Protein AF-A0A438IWK0-F1 (afdb_monomer_lite)

Organism: Vitis vinifera (NCBI:txid29760)

Structure (mmCIF, N/CA/C/O backbone):
data_AF-A0A438IWK0-F1
#
_entry.id   AF-A0A438IWK0-F1
#
loop_
_atom_site.group_PDB
_atom_site.id
_atom_site.type_symbol
_atom_site.label_atom_id
_atom_site.label_alt_id
_atom_site.label_comp_id
_atom_site.label_asym_id
_atom_site.label_entity_id
_atom_site.label_seq_id
_atom_site.pdbx_PDB_ins_code
_atom_site.Cartn_x
_atom_site.Cartn_y
_atom_site.Cartn_z
_atom_site.occupancy
_atom_site.B_iso_or_equiv
_atom_site.auth_seq_id
_atom_site.auth_comp_id
_atom_site.auth_asym_id
_atom_site.auth_atom_id
_atom_site.pdbx_PDB_model_num
ATOM 1 N N . MET A 1 1 ? -46.795 -8.690 -3.133 1.00 42.25 1 MET A N 1
ATOM 2 C CA . MET A 1 1 ? -45.545 -8.092 -2.622 1.00 42.25 1 MET A CA 1
ATOM 3 C C . MET A 1 1 ? -44.571 -9.223 -2.336 1.00 42.25 1 MET A C 1
ATOM 5 O O . MET A 1 1 ? -44.849 -10.021 -1.454 1.00 42.25 1 MET A O 1
ATOM 9 N N . LEU A 1 2 ? -43.491 -9.349 -3.108 1.00 49.31 2 LEU A N 1
ATOM 10 C CA . LEU A 1 2 ? -42.396 -10.267 -2.780 1.00 49.31 2 LEU A CA 1
ATOM 11 C C . LEU A 1 2 ? -41.391 -9.475 -1.942 1.00 49.31 2 LEU A C 1
ATOM 13 O O . LEU A 1 2 ? -40.548 -8.766 -2.481 1.00 49.31 2 LEU A O 1
ATOM 17 N N . GLY A 1 3 ? -41.581 -9.503 -0.625 1.00 73.62 3 GLY A N 1
ATOM 18 C CA . GLY A 1 3 ? -40.651 -8.905 0.327 1.00 73.62 3 GLY A CA 1
ATOM 19 C C . GLY A 1 3 ? -39.529 -9.883 0.655 1.00 73.62 3 GLY A C 1
ATOM 20 O O . GLY A 1 3 ? -39.776 -11.083 0.787 1.00 73.62 3 GLY A O 1
ATOM 21 N N . LEU A 1 4 ? -38.307 -9.369 0.795 1.00 80.31 4 LEU A N 1
ATOM 22 C CA . LEU A 1 4 ? -37.188 -10.125 1.354 1.00 80.31 4 LEU A CA 1
ATOM 23 C C . LEU A 1 4 ? -37.600 -10.716 2.712 1.00 80.31 4 LEU A C 1
ATOM 25 O O . LEU A 1 4 ? -38.091 -9.998 3.582 1.00 80.31 4 LEU A O 1
ATOM 29 N N . ARG A 1 5 ? -37.416 -12.029 2.876 1.00 82.00 5 ARG A N 1
ATOM 30 C CA . ARG A 1 5 ? -37.627 -12.751 4.137 1.00 82.00 5 ARG A CA 1
ATOM 31 C C . ARG A 1 5 ? -36.282 -13.096 4.758 1.00 82.00 5 ARG A C 1
ATOM 33 O O . ARG A 1 5 ? -35.354 -13.485 4.050 1.00 82.00 5 ARG A O 1
ATOM 40 N N . VAL A 1 6 ? -36.205 -12.971 6.079 1.00 79.50 6 VAL A N 1
ATOM 41 C CA . VAL A 1 6 ? -35.050 -13.414 6.862 1.00 79.50 6 VAL A CA 1
ATOM 42 C C . VAL A 1 6 ? -34.928 -14.930 6.740 1.00 79.50 6 VAL A C 1
ATOM 44 O O . VAL A 1 6 ? -35.923 -15.651 6.809 1.00 79.50 6 VAL A O 1
ATOM 47 N N . ASN A 1 7 ? -33.705 -15.399 6.508 1.00 84.25 7 ASN A N 1
ATOM 48 C CA . ASN A 1 7 ? -33.380 -16.815 6.485 1.00 84.25 7 ASN A CA 1
ATOM 49 C C . ASN A 1 7 ? -32.774 -17.180 7.844 1.00 84.25 7 ASN A C 1
ATOM 51 O O . ASN A 1 7 ? -31.625 -16.829 8.120 1.00 84.25 7 ASN A O 1
ATOM 55 N N . TRP A 1 8 ? -33.569 -17.838 8.684 1.00 82.06 8 TRP A N 1
ATOM 56 C CA . TRP A 1 8 ? -33.179 -18.212 10.043 1.00 82.06 8 TRP A CA 1
ATOM 57 C C . TRP A 1 8 ? -32.102 -19.302 10.067 1.00 82.06 8 TRP A C 1
ATOM 59 O O . TRP A 1 8 ? -31.180 -19.204 10.869 1.00 82.06 8 TRP A O 1
ATOM 69 N N . ASP A 1 9 ? -32.090 -20.207 9.081 1.00 82.12 9 ASP A N 1
ATOM 70 C CA . ASP A 1 9 ? -31.045 -21.237 8.932 1.00 82.12 9 ASP A CA 1
ATOM 71 C C . ASP A 1 9 ? -29.630 -20.648 8.758 1.00 82.12 9 ASP A C 1
ATOM 73 O O . ASP A 1 9 ? -28.623 -21.294 9.069 1.00 82.12 9 ASP A O 1
ATOM 77 N N . LYS A 1 10 ? -29.544 -19.425 8.215 1.00 81.75 10 LYS A N 1
ATOM 78 C CA . LYS A 1 10 ? -28.299 -18.671 7.991 1.00 81.75 10 LYS A CA 1
ATOM 79 C C . LYS A 1 10 ? -28.061 -17.562 9.014 1.00 81.75 10 LYS A C 1
ATOM 81 O O . LYS A 1 10 ? -27.048 -16.874 8.909 1.00 81.75 10 LYS A O 1
ATOM 86 N N . SER A 1 11 ? -28.992 -17.348 9.938 1.00 82.25 11 SER A N 1
ATOM 87 C CA . SER A 1 11 ? -28.914 -16.266 10.915 1.00 82.25 11 SER A CA 1
ATOM 88 C C . SER A 1 11 ? -28.399 -16.788 12.253 1.00 82.25 11 SER A C 1
ATOM 90 O O . SER A 1 11 ? -28.730 -17.892 12.682 1.00 82.25 11 SER A O 1
ATOM 92 N N . GLU A 1 12 ? -27.580 -15.973 12.911 1.00 81.81 12 GLU A N 1
ATOM 93 C CA . GLU A 1 12 ? -27.037 -16.255 14.236 1.00 81.81 12 GLU A CA 1
ATOM 94 C C . GLU A 1 12 ? -27.479 -15.157 15.206 1.00 81.81 12 GLU A C 1
ATOM 96 O O . GLU A 1 12 ? -27.434 -13.967 14.880 1.00 81.81 12 GLU A O 1
ATOM 101 N N . LEU A 1 13 ? -27.908 -15.555 16.401 1.00 82.25 13 LEU A N 1
ATOM 102 C CA . LEU A 1 13 ? -28.273 -14.649 17.478 1.00 82.25 13 LEU A CA 1
ATOM 103 C C . LEU A 1 13 ? -27.012 -14.277 18.264 1.00 82.25 13 LEU A C 1
ATOM 105 O O . LEU A 1 13 ? -26.346 -15.149 18.826 1.00 82.25 13 LEU A O 1
ATOM 109 N N . ILE A 1 14 ? -26.696 -12.984 18.320 1.00 79.06 14 ILE A N 1
ATOM 110 C CA . ILE A 1 14 ? -25.574 -12.441 19.095 1.00 79.06 14 ILE A CA 1
ATOM 111 C C . ILE A 1 14 ? -26.148 -11.520 20.168 1.00 79.06 14 ILE A C 1
ATOM 113 O O . ILE A 1 14 ? -26.858 -10.562 19.864 1.00 79.06 14 ILE A O 1
ATOM 117 N N . LEU A 1 15 ? -25.826 -11.784 21.432 1.00 73.56 15 LEU A N 1
ATOM 118 C CA . LEU A 1 15 ? -26.228 -10.907 22.530 1.00 73.56 15 LEU A CA 1
ATOM 119 C C . LEU A 1 15 ? -25.329 -9.690 22.629 1.00 73.56 15 LEU A C 1
ATOM 121 O O . LEU A 1 15 ? -24.109 -9.815 22.609 1.00 73.56 15 LEU A O 1
ATOM 125 N N . VAL A 1 16 ? -25.931 -8.537 22.891 1.00 73.56 16 VAL A N 1
ATOM 126 C CA . VAL A 1 16 ? -25.216 -7.327 23.294 1.00 73.56 16 VAL A CA 1
ATOM 127 C C . VAL A 1 16 ? -25.668 -6.965 24.709 1.00 73.56 16 VAL A C 1
ATOM 129 O O . VAL A 1 16 ? -26.782 -6.490 24.902 1.00 73.56 16 VAL A O 1
ATOM 132 N N . GLY A 1 17 ? -24.817 -7.220 25.710 1.00 69.62 17 GLY A N 1
ATOM 133 C CA . GLY A 1 17 ? -25.123 -6.988 27.131 1.00 69.62 17 GLY A CA 1
ATOM 134 C C . GLY A 1 17 ? -25.392 -8.269 27.932 1.00 69.62 17 GLY A C 1
ATOM 135 O O . GLY A 1 17 ? -25.048 -9.366 27.498 1.00 69.62 17 GLY A O 1
ATOM 136 N N . ARG A 1 18 ? -25.960 -8.129 29.139 1.00 67.69 18 ARG A N 1
ATOM 137 C CA . ARG A 1 18 ? -26.236 -9.245 30.062 1.00 67.69 18 ARG A CA 1
ATOM 138 C C . ARG A 1 18 ? -27.735 -9.556 30.054 1.00 67.69 18 ARG A C 1
ATOM 140 O O . ARG A 1 18 ? -28.523 -8.700 30.438 1.00 67.69 18 ARG A O 1
ATOM 147 N N . MET A 1 19 ? -28.108 -10.759 29.622 1.00 70.25 19 MET A N 1
ATOM 148 C CA . MET A 1 19 ? -29.480 -11.281 29.666 1.00 70.25 19 MET A CA 1
ATOM 149 C C . MET A 1 19 ? -29.455 -12.738 30.130 1.00 70.25 19 MET A C 1
ATOM 151 O O . MET A 1 19 ? -28.527 -13.464 29.784 1.00 70.25 19 MET A O 1
ATOM 155 N N . GLU A 1 20 ? -30.450 -13.150 30.918 1.00 70.06 20 GLU A N 1
ATOM 156 C CA . GLU A 1 20 ? -30.470 -14.474 31.566 1.00 70.06 20 GLU A CA 1
ATOM 157 C C . GLU A 1 20 ? -31.181 -15.569 30.732 1.00 70.06 20 GLU A C 1
ATOM 159 O O . GLU A 1 20 ? -30.911 -16.742 30.956 1.00 70.06 20 GLU A O 1
ATOM 164 N N . ASN A 1 21 ? -31.961 -15.229 29.687 1.00 76.19 21 ASN A N 1
ATOM 165 C CA . ASN A 1 21 ? -32.786 -16.191 28.913 1.00 76.19 21 ASN A CA 1
ATOM 166 C C . ASN A 1 21 ? -32.446 -16.263 27.413 1.00 76.19 21 ASN A C 1
ATOM 168 O O . ASN A 1 21 ? -33.286 -16.133 26.526 1.00 76.19 21 ASN A O 1
ATOM 172 N N . VAL A 1 22 ? -31.173 -16.448 27.108 1.00 73.12 22 VAL A N 1
ATOM 173 C CA . VAL A 1 22 ? -30.648 -16.409 25.734 1.00 73.12 22 VAL A CA 1
ATOM 174 C C . VAL A 1 22 ? -31.029 -17.657 24.940 1.00 73.12 22 VAL A C 1
ATOM 176 O O . VAL A 1 22 ? -31.346 -17.584 23.755 1.00 73.12 22 VAL A O 1
ATOM 179 N N . GLU A 1 23 ? -30.974 -18.808 25.603 1.00 76.50 23 GLU A N 1
ATOM 180 C CA . GLU A 1 23 ? -31.209 -20.114 24.990 1.00 76.50 23 GLU A CA 1
ATOM 181 C C . GLU A 1 23 ? -32.686 -20.291 24.610 1.00 76.50 23 GLU A C 1
ATOM 183 O O . GLU A 1 23 ? -32.976 -20.827 23.545 1.00 76.50 23 GLU A O 1
ATOM 188 N N . GLU A 1 24 ? -33.614 -19.749 25.411 1.00 80.44 24 GLU A N 1
ATOM 189 C CA . GLU A 1 24 ? -35.046 -19.696 25.075 1.00 80.44 24 GLU A CA 1
ATOM 190 C C . GLU A 1 24 ? -35.311 -18.855 23.824 1.00 80.44 24 GLU A C 1
ATOM 192 O O . GLU A 1 24 ? -36.052 -19.285 22.945 1.00 80.44 24 GLU A O 1
ATOM 197 N N . LEU A 1 25 ? -34.662 -17.693 23.700 1.00 78.62 25 LEU A N 1
ATOM 198 C CA . LEU A 1 25 ? -34.801 -16.837 22.519 1.00 78.62 25 LEU A CA 1
ATOM 199 C C . LEU A 1 25 ? -34.241 -17.514 21.262 1.00 78.62 25 LEU A C 1
ATOM 201 O O . LEU A 1 25 ? -34.858 -17.458 20.202 1.00 78.62 25 LEU A O 1
ATOM 205 N N . ALA A 1 26 ? -33.091 -18.184 21.361 1.00 80.56 26 ALA A N 1
ATOM 206 C CA . ALA A 1 26 ? -32.520 -18.904 20.223 1.00 80.56 26 ALA A CA 1
ATOM 207 C C . ALA A 1 26 ? -33.447 -20.037 19.737 1.00 80.56 26 ALA A C 1
ATOM 209 O O . ALA A 1 26 ? -33.592 -20.232 18.529 1.00 80.56 26 ALA A O 1
ATOM 210 N N . LEU A 1 27 ? -34.112 -20.725 20.675 1.00 82.44 27 LEU A N 1
ATOM 211 C CA . LEU A 1 27 ? -35.115 -21.758 20.399 1.00 82.44 27 LEU A CA 1
ATOM 212 C C . LEU A 1 27 ? -36.408 -21.188 19.799 1.00 82.44 27 LEU A C 1
ATOM 214 O O . LEU A 1 27 ? -36.971 -21.802 18.899 1.00 82.44 27 LEU A O 1
ATOM 218 N N . GLU A 1 28 ? -36.868 -20.021 20.255 1.00 84.44 28 GLU A N 1
ATOM 219 C CA . GLU A 1 28 ? -38.067 -19.362 19.716 1.00 84.44 28 GLU A CA 1
ATOM 220 C C . GLU A 1 28 ? -37.879 -18.935 18.252 1.00 84.44 28 GLU A C 1
ATOM 222 O O . GLU A 1 28 ? -38.796 -19.058 17.438 1.00 84.44 28 GLU A O 1
ATOM 227 N N . PHE A 1 29 ? -36.677 -18.473 17.902 1.00 79.56 29 PHE A N 1
ATOM 228 C CA . PHE A 1 29 ? -36.346 -18.023 16.548 1.00 79.56 29 PHE A CA 1
ATOM 229 C C . PHE A 1 29 ? -35.766 -19.119 15.638 1.00 79.56 29 PHE A C 1
ATOM 231 O O . PHE A 1 29 ? -35.463 -18.823 14.482 1.00 79.56 29 PHE A O 1
ATOM 238 N N . ASP A 1 30 ? -35.612 -20.351 16.138 1.00 82.31 30 ASP A N 1
ATOM 239 C CA . ASP A 1 30 ? -34.988 -21.490 15.441 1.00 82.31 30 ASP A CA 1
ATOM 240 C C . ASP A 1 30 ? -33.652 -21.111 14.769 1.00 82.31 30 ASP A C 1
ATOM 242 O O . ASP A 1 30 ? -33.395 -21.372 13.593 1.00 82.31 30 ASP A O 1
ATOM 246 N N . CYS A 1 31 ? -32.806 -20.395 15.515 1.00 79.00 31 CYS A N 1
ATOM 247 C CA . CYS A 1 31 ? -31.551 -19.845 15.012 1.00 79.00 31 CYS A CA 1
ATOM 248 C C . CYS A 1 31 ? -30.372 -20.213 15.917 1.00 79.00 31 CYS A C 1
ATOM 250 O O . CYS A 1 31 ? -30.523 -20.530 17.098 1.00 79.00 31 CYS A O 1
ATOM 252 N N . LYS A 1 32 ? -29.158 -20.193 15.359 1.00 81.44 32 LYS A N 1
ATOM 253 C CA . LYS A 1 32 ? -27.954 -20.587 16.103 1.00 81.44 32 LYS A CA 1
ATOM 254 C C . LYS A 1 32 ? -27.518 -19.475 17.047 1.00 81.44 32 LYS A C 1
ATOM 256 O O . LYS A 1 32 ? -27.502 -18.309 16.667 1.00 81.44 32 LYS A O 1
ATOM 261 N N . PHE A 1 33 ? -27.090 -19.831 18.252 1.00 77.12 33 PHE A N 1
ATOM 262 C CA . PHE A 1 33 ? -26.469 -18.879 19.168 1.00 77.12 33 PHE A CA 1
ATOM 263 C C . PHE A 1 33 ? -24.975 -18.700 18.852 1.00 77.12 33 PHE A C 1
ATOM 265 O O . PHE A 1 33 ? -24.244 -19.684 18.726 1.00 77.12 33 PHE A O 1
ATOM 272 N N . SER A 1 34 ? -24.519 -17.448 18.760 1.00 72.31 34 SER A N 1
ATOM 273 C CA . SER A 1 34 ? -23.114 -17.072 18.570 1.00 72.31 34 SER A CA 1
ATOM 274 C C . SER A 1 34 ? -22.635 -16.180 19.713 1.00 72.31 34 SER A C 1
ATOM 276 O O . SER A 1 34 ? -23.343 -15.290 20.186 1.00 72.31 34 SER A O 1
ATOM 278 N N . THR A 1 35 ? -21.374 -16.342 20.111 1.00 67.19 35 THR A N 1
ATOM 279 C CA . THR A 1 35 ? -20.712 -15.404 21.022 1.00 67.19 35 THR A CA 1
ATOM 280 C C . THR A 1 35 ? -20.327 -14.108 20.308 1.00 67.19 35 THR A C 1
ATOM 282 O O . THR A 1 35 ? -20.142 -14.064 19.092 1.00 67.19 35 THR A O 1
ATOM 285 N N . LEU A 1 36 ? -20.157 -13.039 21.092 1.00 62.75 36 LEU A N 1
ATOM 286 C CA . LEU A 1 36 ? -19.688 -11.713 20.669 1.00 62.75 36 LEU A CA 1
ATOM 287 C C . LEU A 1 36 ? -18.234 -11.702 20.152 1.00 62.75 36 LEU A C 1
ATOM 289 O O . LEU A 1 36 ? -17.634 -10.649 20.134 1.00 62.75 36 LEU A O 1
ATOM 293 N N . LEU A 1 37 ? -17.655 -12.842 19.771 1.00 57.66 37 LEU A N 1
ATOM 294 C CA . LEU A 1 37 ? -16.355 -12.963 19.093 1.00 57.66 37 LEU A CA 1
ATOM 295 C C . LEU A 1 37 ? -16.536 -13.313 17.602 1.00 57.66 37 LEU A C 1
ATOM 297 O O . LEU A 1 37 ? -15.610 -13.785 16.944 1.00 57.66 37 LEU A O 1
ATOM 301 N N . SER A 1 38 ? -17.741 -13.116 17.067 1.00 66.94 38 SER A N 1
ATOM 302 C CA . SER A 1 38 ? -18.077 -13.357 15.666 1.00 66.94 38 SER A CA 1
ATOM 303 C C . SER A 1 38 ? -17.515 -12.272 14.747 1.00 66.94 38 SER A C 1
ATOM 305 O O . SER A 1 38 ? -17.382 -11.110 15.123 1.00 66.94 38 SER A O 1
ATOM 307 N N . SER A 1 39 ? -17.172 -12.634 13.509 1.00 68.00 39 SER A N 1
ATOM 308 C CA . SER A 1 39 ? -16.697 -11.672 12.512 1.00 68.00 39 SER A CA 1
ATOM 309 C C . SER A 1 39 ? -17.850 -11.159 11.646 1.00 68.00 39 SER A C 1
ATOM 311 O O . SER A 1 39 ? -18.466 -11.945 10.929 1.00 68.00 39 SER A O 1
ATOM 313 N N . TYR A 1 40 ? -18.091 -9.848 11.624 1.00 72.56 40 TYR A N 1
ATOM 314 C CA . TYR A 1 40 ? -19.037 -9.203 10.710 1.00 72.56 40 TYR A CA 1
ATOM 315 C C . TYR A 1 40 ? -18.290 -8.355 9.688 1.00 72.56 40 TYR A C 1
ATOM 317 O O . TYR A 1 40 ? -17.460 -7.523 10.046 1.00 72.56 40 TYR A O 1
ATOM 325 N N . LEU A 1 41 ? -18.530 -8.611 8.397 1.00 71.19 41 LEU A N 1
ATOM 326 C CA . LEU A 1 41 ? -17.781 -7.994 7.290 1.00 71.19 41 LEU A CA 1
ATOM 327 C C . LEU A 1 41 ? -16.250 -8.152 7.441 1.00 71.19 41 LEU A C 1
ATOM 329 O O . LEU A 1 41 ? -15.458 -7.326 6.980 1.00 71.19 41 LEU A O 1
ATOM 333 N N . GLY A 1 42 ? -15.824 -9.241 8.091 1.00 69.31 42 GLY A N 1
ATOM 334 C CA . GLY A 1 42 ? -14.431 -9.540 8.415 1.00 69.31 42 GLY A CA 1
ATOM 335 C C . GLY A 1 42 ? -13.814 -8.622 9.476 1.00 69.31 42 GLY A C 1
ATOM 336 O O . GLY A 1 42 ? -12.608 -8.400 9.422 1.00 69.31 42 GLY A O 1
ATOM 337 N N . LEU A 1 43 ? -14.625 -8.070 10.384 1.00 71.50 43 LEU A N 1
ATOM 338 C CA . LEU A 1 43 ? -14.196 -7.400 11.612 1.00 71.50 43 LEU A CA 1
ATOM 339 C C . LEU A 1 43 ? -14.744 -8.158 12.820 1.00 71.50 43 LEU A C 1
ATOM 341 O O . LEU A 1 43 ? -15.925 -8.508 12.802 1.00 71.50 43 LEU A O 1
ATOM 345 N N . PRO A 1 44 ? -13.931 -8.429 13.854 1.00 72.56 44 PRO A N 1
ATOM 346 C CA . PRO A 1 44 ? -14.429 -9.072 15.057 1.00 72.56 44 PRO A CA 1
ATOM 347 C C . PRO A 1 44 ? -15.392 -8.116 15.768 1.00 72.56 44 PRO A C 1
ATOM 349 O O . PRO A 1 44 ? -15.013 -7.034 16.219 1.00 72.56 44 PRO A O 1
ATOM 352 N N . LEU A 1 45 ? -16.657 -8.516 15.845 1.00 72.25 45 LEU A N 1
ATOM 353 C CA . LEU A 1 45 ? -17.616 -7.928 16.766 1.00 72.25 45 LEU A CA 1
ATOM 354 C C . LEU A 1 45 ? -17.116 -8.190 18.192 1.00 72.25 45 LEU A C 1
ATOM 356 O O . LEU A 1 45 ? -16.382 -9.145 18.414 1.00 72.25 45 LEU A O 1
ATOM 360 N N . GLY A 1 46 ? -17.421 -7.291 19.131 1.00 67.25 46 GLY A N 1
ATOM 361 C CA . GLY A 1 46 ? -17.090 -7.442 20.557 1.00 67.25 46 GLY A CA 1
ATOM 362 C C . GLY A 1 46 ? -15.606 -7.403 20.946 1.00 67.25 46 GLY A C 1
ATOM 363 O O . GLY A 1 46 ? -15.308 -7.436 22.141 1.00 67.25 46 GLY A O 1
ATOM 364 N N . ALA A 1 47 ? -14.678 -7.270 19.994 1.00 70.81 47 ALA A N 1
ATOM 365 C CA . ALA A 1 47 ? -13.278 -7.023 20.315 1.00 70.81 47 ALA A CA 1
ATOM 366 C C . ALA A 1 47 ? -13.117 -5.683 21.047 1.00 70.81 47 ALA A C 1
ATOM 368 O O . ALA A 1 47 ? -13.822 -4.703 20.776 1.00 70.81 47 ALA A O 1
ATOM 369 N N . HIS A 1 48 ? -12.183 -5.624 21.995 1.00 67.00 48 HIS A N 1
ATOM 370 C CA . HIS A 1 48 ? -11.972 -4.407 22.761 1.00 67.00 48 HIS A CA 1
ATOM 371 C C . HIS A 1 48 ? -11.419 -3.312 21.837 1.00 67.00 48 HIS A C 1
ATOM 373 O O . HIS A 1 48 ? -10.369 -3.479 21.228 1.00 67.00 48 HIS A O 1
ATOM 379 N N . PHE A 1 49 ? -12.101 -2.166 21.742 1.00 63.28 49 PHE A N 1
ATOM 380 C CA . PHE A 1 49 ? -11.800 -1.121 20.747 1.00 63.28 49 PHE A CA 1
ATOM 381 C C . PHE A 1 49 ? -10.364 -0.563 20.803 1.00 63.28 49 PHE A C 1
ATOM 383 O O . PHE A 1 49 ? -9.897 0.030 19.831 1.00 63.28 49 PHE A O 1
ATOM 390 N N . LYS A 1 50 ? -9.659 -0.750 21.931 1.00 65.88 50 LYS A N 1
ATOM 391 C CA . LYS A 1 50 ? -8.248 -0.359 22.099 1.00 65.88 50 LYS A CA 1
ATOM 392 C C . LYS A 1 50 ? -7.247 -1.399 21.579 1.00 65.88 50 LYS A C 1
ATOM 394 O O . LYS A 1 50 ? -6.047 -1.142 21.610 1.00 65.88 50 LYS A O 1
ATOM 399 N N . GLU A 1 51 ? -7.695 -2.573 21.142 1.00 72.06 51 GLU A N 1
ATOM 400 C CA . GLU A 1 51 ? -6.819 -3.592 20.565 1.00 72.06 51 GLU A CA 1
ATOM 401 C C . GLU A 1 51 ? -6.409 -3.197 19.145 1.00 72.06 51 GLU A C 1
ATOM 403 O O . GLU A 1 51 ? -7.139 -3.375 18.175 1.00 72.06 51 GLU A O 1
ATOM 408 N N . VAL A 1 52 ? -5.193 -2.665 19.022 1.00 67.88 52 VAL A N 1
ATOM 409 C CA . VAL A 1 52 ? -4.611 -2.170 17.762 1.00 67.88 52 VAL A CA 1
ATOM 410 C C . VAL A 1 52 ? -4.621 -3.224 16.644 1.00 67.88 52 VAL A C 1
ATOM 412 O O . VAL A 1 52 ? -4.826 -2.872 15.484 1.00 67.88 52 VAL A O 1
ATOM 415 N N . ALA A 1 53 ? -4.459 -4.506 16.986 1.00 71.19 53 ALA A N 1
ATOM 416 C CA . ALA A 1 53 ? -4.451 -5.615 16.028 1.00 71.19 53 ALA A CA 1
ATOM 417 C C . ALA A 1 53 ? -5.798 -5.804 15.302 1.00 71.19 53 ALA A C 1
ATOM 419 O O . ALA A 1 53 ? -5.826 -6.228 14.150 1.00 71.19 53 ALA A O 1
ATOM 420 N N . VAL A 1 54 ? -6.921 -5.431 15.929 1.00 72.25 54 VAL A N 1
ATOM 421 C CA . VAL A 1 54 ? -8.259 -5.485 15.307 1.00 72.25 54 VAL A CA 1
ATOM 422 C C . VAL A 1 54 ? -8.345 -4.550 14.097 1.00 72.25 54 VAL A C 1
ATOM 424 O O . VAL A 1 54 ? -9.024 -4.843 13.112 1.00 72.25 54 VAL A O 1
ATOM 427 N N . TRP A 1 55 ? -7.607 -3.440 14.144 1.00 74.88 55 TRP A N 1
ATOM 428 C CA . TRP A 1 55 ? -7.582 -2.423 13.099 1.00 74.88 55 TRP A CA 1
ATOM 429 C C . TRP A 1 55 ? -6.635 -2.759 11.939 1.00 74.88 55 TRP A C 1
ATOM 431 O O . TRP A 1 55 ? -6.625 -2.028 10.952 1.00 74.88 55 TRP A O 1
ATOM 441 N N . ASP A 1 56 ? -5.847 -3.841 12.009 1.00 75.06 56 ASP A N 1
ATOM 442 C CA . ASP A 1 56 ? -5.009 -4.299 10.884 1.00 75.06 56 ASP A CA 1
ATOM 443 C C . ASP A 1 56 ? -5.873 -4.646 9.659 1.00 75.06 56 ASP A C 1
ATOM 445 O O . ASP A 1 56 ? -5.595 -4.181 8.557 1.00 75.06 56 ASP A O 1
ATOM 449 N N . GLY A 1 57 ? -6.986 -5.361 9.856 1.00 72.94 57 GLY A N 1
ATOM 450 C CA . GLY A 1 57 ? -7.893 -5.721 8.760 1.00 72.94 57 GLY A CA 1
ATOM 451 C C . GLY A 1 57 ? -8.682 -4.539 8.184 1.00 72.94 57 GLY A C 1
ATOM 452 O O . GLY A 1 57 ? -9.038 -4.554 7.007 1.00 72.94 57 GLY A O 1
ATOM 453 N N . VAL A 1 58 ? -8.960 -3.506 8.991 1.00 75.19 58 VAL A N 1
ATOM 454 C CA . VAL A 1 58 ? -9.579 -2.252 8.515 1.00 75.19 58 VAL A CA 1
ATOM 455 C C . VAL A 1 58 ? -8.586 -1.471 7.670 1.00 75.19 58 VAL A C 1
ATOM 457 O O . VAL A 1 58 ? -8.951 -0.986 6.604 1.00 75.19 58 VAL A O 1
ATOM 460 N N . GLU A 1 59 ? -7.342 -1.361 8.139 1.00 73.31 59 GLU A N 1
ATOM 461 C CA . GLU A 1 59 ? -6.260 -0.693 7.423 1.00 73.31 59 GLU A CA 1
ATOM 462 C C . GLU A 1 59 ? -6.091 -1.304 6.027 1.00 73.31 59 GLU A C 1
ATOM 464 O O . GLU A 1 59 ? -6.247 -0.595 5.035 1.00 73.31 59 GLU A O 1
ATOM 469 N N . GLU A 1 60 ? -5.880 -2.623 5.944 1.00 71.81 60 GLU A N 1
ATOM 470 C CA . GLU A 1 60 ? -5.708 -3.335 4.669 1.00 71.81 60 GLU A CA 1
ATOM 471 C C . GLU A 1 60 ? -6.899 -3.118 3.725 1.00 71.81 60 GLU A C 1
ATOM 473 O O . GLU A 1 60 ? -6.714 -2.685 2.590 1.00 71.81 60 GLU A O 1
ATOM 478 N N . LYS A 1 61 ? -8.134 -3.289 4.215 1.00 71.06 61 LYS A N 1
ATOM 479 C CA . LYS A 1 61 ? -9.342 -3.080 3.400 1.00 71.06 61 LYS A CA 1
ATOM 480 C C . LYS A 1 61 ? -9.526 -1.639 2.945 1.00 71.06 61 LYS A C 1
ATOM 482 O O . LYS A 1 61 ? -10.054 -1.421 1.862 1.00 71.06 61 LYS A O 1
ATOM 487 N N . THR A 1 62 ? -9.144 -0.658 3.758 1.00 69.00 62 THR A N 1
ATOM 488 C CA . THR A 1 62 ? -9.280 0.760 3.395 1.00 69.00 62 THR A CA 1
ATOM 489 C C . THR A 1 62 ? -8.361 1.096 2.225 1.00 69.00 62 THR A C 1
ATOM 491 O O . THR A 1 62 ? -8.787 1.750 1.277 1.00 69.00 62 THR A O 1
ATOM 494 N N . PHE A 1 63 ? -7.135 0.572 2.242 1.00 66.81 63 PHE A N 1
ATOM 495 C CA . PHE A 1 63 ? -6.204 0.720 1.128 1.00 66.81 63 PHE A CA 1
ATOM 496 C C . PHE A 1 63 ? -6.609 -0.107 -0.106 1.00 66.81 63 PHE A C 1
ATOM 498 O O . PHE A 1 63 ? -6.451 0.374 -1.228 1.00 66.81 63 PHE A O 1
ATOM 505 N N . ASP A 1 64 ? -7.196 -1.295 0.081 1.00 63.97 64 ASP A N 1
ATOM 506 C CA . ASP A 1 64 ? -7.710 -2.133 -1.014 1.00 63.97 64 ASP A CA 1
ATOM 507 C C . ASP A 1 64 ? -8.955 -1.528 -1.698 1.00 63.97 64 ASP A C 1
ATOM 509 O O . ASP A 1 64 ? -9.103 -1.599 -2.922 1.00 63.97 64 ASP A O 1
ATOM 513 N N . LEU A 1 65 ? -9.870 -0.922 -0.928 1.00 55.03 65 LEU A N 1
ATOM 514 C CA . LEU A 1 65 ? -11.130 -0.353 -1.427 1.00 55.03 65 LEU A CA 1
ATOM 515 C C . LEU A 1 65 ? -10.927 0.883 -2.303 1.00 55.03 65 LEU A C 1
ATOM 517 O O . LEU A 1 65 ? -11.730 1.115 -3.208 1.00 55.03 65 LEU A O 1
ATOM 521 N N . GLU A 1 66 ? -9.842 1.632 -2.102 1.00 57.06 66 GLU A N 1
ATOM 522 C CA . GLU A 1 66 ? -9.476 2.733 -2.997 1.00 57.06 66 GLU A CA 1
ATOM 523 C C . GLU A 1 66 ? -8.935 2.246 -4.360 1.00 57.06 66 GLU A C 1
ATOM 525 O O . GLU A 1 66 ? -8.565 3.074 -5.190 1.00 57.06 66 GLU A O 1
ATOM 530 N N . LYS A 1 67 ? -8.942 0.921 -4.626 1.00 49.53 67 LYS A N 1
ATOM 531 C CA . LYS A 1 67 ? -8.829 0.215 -5.930 1.00 49.53 67 LYS A CA 1
ATOM 532 C C . LYS A 1 67 ? -7.668 0.584 -6.865 1.00 49.53 67 LYS A C 1
ATOM 534 O O . LYS A 1 67 ? -7.532 -0.026 -7.921 1.00 49.53 67 LYS A O 1
ATOM 539 N N . THR A 1 68 ? -6.804 1.520 -6.496 1.00 46.09 68 THR A N 1
ATOM 540 C CA . THR A 1 68 ? -5.808 2.108 -7.407 1.00 46.09 68 THR A CA 1
ATOM 541 C C . THR A 1 68 ? -4.395 1.586 -7.140 1.00 46.09 68 THR A C 1
ATOM 543 O O . THR A 1 68 ? -3.466 1.885 -7.884 1.00 46.09 68 THR A O 1
ATOM 546 N N . VAL A 1 69 ? -4.183 0.812 -6.071 1.00 51.59 69 VAL A N 1
ATOM 547 C CA . VAL A 1 69 ? -2.836 0.510 -5.572 1.00 51.59 69 VAL A CA 1
ATOM 548 C C . VAL A 1 69 ? -2.693 -0.980 -5.311 1.00 51.59 69 VAL A C 1
ATOM 550 O O . VAL A 1 69 ? -2.947 -1.470 -4.220 1.00 51.59 69 VAL A O 1
ATOM 553 N N . TYR A 1 70 ? -2.167 -1.703 -6.296 1.00 53.47 70 TYR A N 1
ATOM 554 C CA . TYR A 1 70 ? -1.387 -2.891 -5.971 1.00 53.47 70 TYR A CA 1
ATOM 555 C C . TYR A 1 70 ? 0.002 -2.415 -5.558 1.00 53.47 70 TYR A C 1
ATOM 557 O O . TYR A 1 70 ? 0.948 -2.508 -6.337 1.00 53.47 70 TYR A O 1
ATOM 565 N N . PHE A 1 71 ? 0.132 -1.886 -4.337 1.00 58.53 71 PHE A N 1
ATOM 566 C CA . PHE A 1 71 ? 1.439 -1.890 -3.693 1.00 58.53 71 PHE A CA 1
ATOM 567 C C . PHE A 1 71 ? 1.828 -3.358 -3.595 1.00 58.53 71 PHE A C 1
ATOM 569 O O . PHE A 1 71 ? 1.252 -4.135 -2.830 1.00 58.53 71 PHE A O 1
ATOM 576 N N . GLN A 1 72 ? 2.760 -3.768 -4.441 1.00 63.38 72 GLN A N 1
ATOM 577 C CA . GLN A 1 72 ? 3.275 -5.114 -4.372 1.00 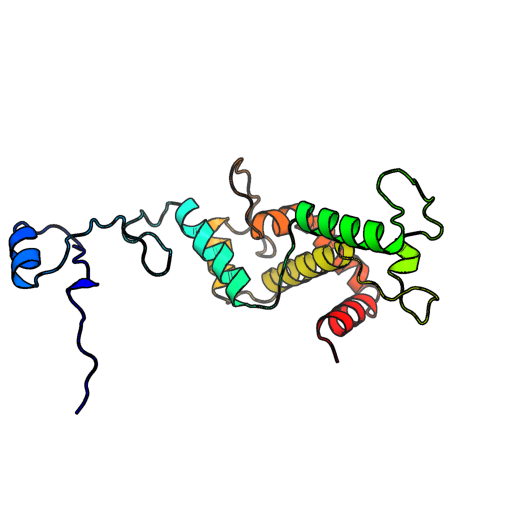63.38 72 GLN A CA 1
ATOM 578 C C . GLN A 1 72 ? 4.341 -5.113 -3.294 1.00 63.38 72 GLN A C 1
ATOM 580 O O . GLN A 1 72 ? 5.268 -4.303 -3.333 1.00 63.38 72 GLN A O 1
ATOM 585 N N . ARG A 1 73 ? 4.241 -6.057 -2.348 1.00 65.56 73 ARG A N 1
ATOM 586 C CA . ARG A 1 73 ? 5.368 -6.348 -1.456 1.00 65.56 73 ARG A CA 1
ATOM 587 C C . ARG A 1 73 ? 6.637 -6.423 -2.290 1.00 65.56 73 ARG A C 1
ATOM 589 O O . ARG A 1 73 ? 6.633 -7.030 -3.361 1.00 65.56 73 ARG A O 1
ATOM 596 N N . GLU A 1 74 ? 7.726 -5.890 -1.760 1.00 67.88 74 GLU A N 1
ATOM 597 C CA . GLU A 1 74 ? 9.015 -5.892 -2.447 1.00 67.88 74 GLU A CA 1
ATOM 598 C C . GLU A 1 74 ? 9.396 -7.300 -2.936 1.00 67.88 74 GLU A C 1
ATOM 600 O O . GLU A 1 74 ? 9.810 -7.479 -4.078 1.00 67.88 74 GLU A O 1
ATOM 605 N N . SER A 1 75 ? 9.111 -8.339 -2.143 1.00 71.06 75 SER A N 1
ATOM 606 C CA . SER A 1 75 ? 9.309 -9.736 -2.546 1.00 71.06 75 SER A CA 1
ATOM 607 C C . SER A 1 75 ? 8.456 -10.178 -3.745 1.00 71.06 75 SER A C 1
ATOM 609 O O . SER A 1 75 ? 8.923 -10.965 -4.568 1.00 71.06 75 SER A O 1
ATOM 611 N N . VAL A 1 76 ? 7.223 -9.681 -3.868 1.00 79.25 76 VAL A N 1
ATOM 612 C CA . VAL A 1 76 ? 6.324 -9.942 -5.004 1.00 79.25 76 VAL A CA 1
ATOM 613 C C . VAL A 1 76 ? 6.813 -9.193 -6.239 1.00 79.25 76 VAL A C 1
ATOM 615 O O . VAL A 1 76 ? 6.945 -9.811 -7.293 1.00 79.25 76 VAL A O 1
ATOM 618 N N . SER A 1 77 ? 7.173 -7.916 -6.092 1.00 79.00 77 SER A N 1
ATOM 619 C CA . SER A 1 77 ? 7.757 -7.101 -7.163 1.00 79.00 77 SER A CA 1
ATOM 620 C C . SER A 1 77 ? 9.022 -7.744 -7.726 1.00 79.00 77 SER A C 1
ATOM 622 O O . SER A 1 77 ? 9.124 -7.987 -8.925 1.00 79.00 77 SER A O 1
ATOM 624 N N . LEU A 1 78 ? 9.964 -8.115 -6.853 1.00 79.81 78 LEU A N 1
ATOM 625 C CA . LEU A 1 78 ? 11.214 -8.768 -7.241 1.00 79.81 78 LEU A CA 1
ATOM 626 C C . LEU A 1 78 ? 10.969 -10.118 -7.922 1.00 79.81 78 LEU A C 1
ATOM 628 O O . LEU A 1 78 ? 11.667 -10.471 -8.876 1.00 79.81 78 LEU A O 1
ATOM 632 N N . ARG A 1 79 ? 9.973 -10.883 -7.457 1.00 84.88 79 ARG A N 1
ATOM 633 C CA . ARG A 1 79 ? 9.596 -12.162 -8.068 1.00 84.88 79 ARG A CA 1
ATOM 634 C C . ARG A 1 79 ? 8.981 -11.966 -9.452 1.00 84.88 79 ARG A C 1
ATOM 636 O O . ARG A 1 79 ? 9.326 -12.724 -10.355 1.00 84.88 79 ARG A O 1
ATOM 643 N N . LEU A 1 80 ? 8.127 -10.962 -9.636 1.00 84.50 80 LEU A N 1
ATOM 644 C CA . LEU A 1 80 ? 7.545 -10.626 -10.935 1.00 84.50 80 LEU A CA 1
ATOM 645 C C . LEU A 1 80 ? 8.607 -10.117 -11.908 1.00 84.50 80 LEU A C 1
ATOM 647 O O . LEU A 1 80 ? 8.691 -10.635 -13.018 1.00 84.50 80 LEU A O 1
ATOM 651 N N . GLU A 1 81 ? 9.492 -9.217 -11.480 1.00 84.69 81 GLU A N 1
ATOM 652 C CA . GLU A 1 81 ? 10.622 -8.790 -12.312 1.00 84.69 81 GLU A CA 1
ATOM 653 C C . GLU A 1 81 ? 11.550 -9.959 -12.653 1.00 84.69 81 GLU A C 1
ATOM 655 O O . GLU A 1 81 ? 12.116 -10.011 -13.741 1.00 84.69 81 GLU A O 1
ATOM 660 N N . ARG A 1 82 ? 11.747 -10.915 -11.736 1.00 84.75 82 ARG A N 1
ATOM 661 C CA . ARG A 1 82 ? 12.505 -12.139 -12.031 1.00 84.75 82 ARG A CA 1
ATOM 662 C C . ARG A 1 82 ? 11.794 -12.977 -13.094 1.00 84.75 82 ARG A C 1
ATOM 664 O O . ARG A 1 82 ? 12.464 -13.463 -13.993 1.00 84.75 82 ARG A O 1
ATOM 671 N N . ILE A 1 83 ? 10.472 -13.133 -13.023 1.00 86.38 83 ILE A N 1
ATOM 672 C CA . ILE A 1 83 ? 9.692 -13.854 -14.041 1.00 86.38 83 ILE A CA 1
ATOM 673 C C . ILE A 1 83 ? 9.790 -13.145 -15.398 1.00 86.38 83 ILE A C 1
ATOM 675 O O . ILE A 1 83 ? 10.067 -13.803 -16.394 1.00 86.38 83 ILE A O 1
ATOM 679 N N . GLN A 1 84 ? 9.648 -11.818 -15.439 1.00 86.75 84 GLN A N 1
ATOM 680 C CA . GLN A 1 84 ? 9.796 -11.022 -16.663 1.00 86.75 84 GLN A CA 1
ATOM 681 C C . GLN A 1 84 ? 11.208 -11.149 -17.257 1.00 86.75 84 GLN A C 1
ATOM 683 O O . GLN A 1 84 ? 11.358 -11.398 -18.452 1.00 86.75 84 GLN A O 1
ATOM 688 N N . ARG A 1 85 ? 12.249 -11.052 -16.417 1.00 85.06 85 ARG A N 1
ATOM 689 C CA . ARG A 1 85 ? 13.651 -11.258 -16.818 1.00 85.06 85 ARG A CA 1
ATOM 690 C C . ARG A 1 85 ? 13.893 -12.662 -17.352 1.00 85.06 85 ARG A C 1
ATOM 692 O O . ARG A 1 85 ? 14.540 -12.815 -18.381 1.00 85.06 85 ARG A O 1
ATOM 699 N N . ASN A 1 86 ? 13.362 -13.671 -16.671 1.00 83.88 86 ASN A N 1
ATOM 700 C CA . ASN A 1 86 ? 13.483 -15.065 -17.082 1.00 83.88 86 ASN A CA 1
ATOM 701 C C . ASN A 1 86 ? 12.699 -15.352 -18.362 1.00 83.88 86 ASN A C 1
ATOM 703 O O . ASN A 1 86 ? 13.117 -16.201 -19.130 1.00 83.88 86 ASN A O 1
ATOM 707 N N . PHE A 1 87 ? 11.589 -14.664 -18.618 1.00 84.25 87 PHE A N 1
ATOM 708 C CA . PHE A 1 87 ? 10.887 -14.775 -19.892 1.00 84.25 87 PHE A CA 1
ATOM 709 C C . PHE A 1 87 ? 11.723 -14.190 -21.038 1.00 84.25 87 PHE A C 1
ATOM 711 O O . PHE A 1 87 ? 11.858 -14.819 -22.082 1.00 84.25 87 PHE A O 1
ATOM 718 N N . LEU A 1 88 ? 12.325 -13.014 -20.829 1.00 81.50 88 LEU A N 1
ATOM 719 C CA . LEU A 1 88 ? 13.088 -12.317 -21.867 1.00 81.50 88 LEU A CA 1
ATOM 720 C C . LEU A 1 88 ? 14.449 -12.974 -22.155 1.00 81.50 88 LEU A C 1
ATOM 722 O O . LEU A 1 88 ? 14.882 -13.036 -23.302 1.00 81.50 88 LEU A O 1
ATOM 726 N N . TRP A 1 89 ? 15.121 -13.465 -21.111 1.00 81.00 89 TRP A N 1
ATOM 727 C CA . TRP A 1 89 ? 16.485 -14.003 -21.181 1.00 81.00 89 TRP A CA 1
ATOM 728 C C . TRP A 1 89 ? 16.580 -15.509 -20.893 1.00 81.00 89 TRP A C 1
ATOM 730 O O . TRP A 1 89 ? 17.683 -16.047 -20.797 1.00 81.00 89 TRP A O 1
ATOM 740 N N . GLY A 1 90 ? 15.456 -16.208 -20.731 1.00 73.00 90 GLY A N 1
ATOM 741 C CA . GLY A 1 90 ? 15.434 -17.626 -20.372 1.00 73.00 90 GLY A CA 1
ATOM 742 C C . GLY A 1 90 ? 15.789 -18.544 -21.534 1.00 73.00 90 GLY A C 1
ATOM 743 O O . GLY A 1 90 ? 15.072 -18.616 -22.529 1.00 73.00 90 GLY A O 1
ATOM 744 N N . GLY A 1 91 ? 16.884 -19.290 -21.381 1.00 68.56 91 GLY A N 1
ATOM 745 C CA . GLY A 1 91 ? 17.059 -20.598 -22.017 1.00 68.56 91 GLY A CA 1
ATOM 746 C C . GLY A 1 91 ? 16.433 -21.703 -21.155 1.00 68.56 91 GLY A C 1
ATOM 747 O O . GLY A 1 91 ? 16.052 -21.456 -20.009 1.00 68.56 91 GLY A O 1
ATOM 748 N N . GLY A 1 92 ? 16.311 -22.921 -21.696 1.00 58.28 92 GLY A N 1
ATOM 749 C CA . GLY A 1 92 ? 15.816 -24.086 -20.947 1.00 58.28 92 GLY A CA 1
ATOM 750 C C . GLY A 1 92 ? 16.656 -24.392 -19.696 1.00 58.28 92 GLY A C 1
ATOM 751 O O . GLY A 1 92 ? 17.725 -23.823 -19.508 1.00 58.28 92 GLY A O 1
ATOM 752 N N . ALA A 1 93 ? 16.203 -25.325 -18.850 1.00 60.81 93 ALA A N 1
ATOM 753 C CA . ALA A 1 93 ? 16.767 -25.613 -17.517 1.00 60.81 93 ALA A CA 1
ATOM 754 C C . ALA A 1 93 ? 18.295 -25.883 -17.443 1.00 60.81 93 ALA A C 1
ATOM 756 O O . ALA A 1 93 ? 18.854 -25.883 -16.350 1.00 60.81 93 ALA A O 1
ATOM 757 N N . LEU A 1 94 ? 18.966 -26.098 -18.579 1.00 61.94 94 LEU A N 1
ATOM 758 C CA . LEU A 1 94 ? 20.401 -26.377 -18.702 1.00 61.94 94 LEU A CA 1
ATOM 759 C C . LEU A 1 94 ? 21.205 -25.259 -19.400 1.00 61.94 94 LEU A C 1
ATOM 761 O O . LEU A 1 94 ? 22.431 -25.333 -19.434 1.00 61.94 94 LEU A O 1
ATOM 765 N N . GLU A 1 95 ? 20.562 -24.211 -19.926 1.00 63.03 95 GLU A N 1
ATOM 766 C CA . GLU A 1 95 ? 21.229 -23.143 -20.681 1.00 63.03 95 GLU A CA 1
ATOM 767 C C . GLU A 1 95 ? 21.217 -21.813 -19.919 1.00 63.03 95 GLU A C 1
ATOM 769 O O . GLU A 1 95 ? 20.213 -21.102 -19.857 1.00 63.03 95 GLU A O 1
ATOM 774 N N . ARG A 1 96 ? 22.377 -21.423 -19.379 1.00 59.28 96 ARG A N 1
ATOM 775 C CA . ARG A 1 96 ? 22.604 -20.046 -18.926 1.00 59.28 96 ARG A CA 1
ATOM 776 C C . ARG A 1 96 ? 22.898 -19.163 -20.138 1.00 59.28 96 ARG A C 1
ATOM 778 O O . ARG A 1 96 ? 23.996 -19.220 -20.685 1.00 59.28 96 ARG A O 1
ATOM 785 N N . LYS A 1 97 ? 21.941 -18.321 -20.532 1.00 65.88 97 LYS A N 1
ATOM 786 C CA . LYS A 1 97 ? 22.179 -17.247 -21.506 1.00 65.88 97 LYS A CA 1
ATOM 787 C C . LYS A 1 97 ? 22.617 -15.968 -20.781 1.00 65.88 97 LYS A C 1
ATOM 789 O O . LYS A 1 97 ? 21.985 -15.599 -19.790 1.00 65.88 97 LYS A O 1
ATOM 794 N N . PRO A 1 98 ? 23.694 -15.298 -21.223 1.00 67.00 98 PRO A N 1
ATOM 795 C CA . PRO A 1 98 ? 24.086 -14.013 -20.657 1.00 67.00 98 PRO A CA 1
ATOM 796 C C . PRO A 1 98 ? 23.019 -12.949 -20.956 1.00 67.00 98 PRO A C 1
ATOM 798 O O . PRO A 1 98 ? 22.420 -12.947 -22.031 1.00 67.00 98 PRO A O 1
ATOM 801 N N . HIS A 1 99 ? 22.784 -12.038 -20.008 1.00 71.56 99 HIS A N 1
ATOM 802 C CA . HIS A 1 99 ? 21.906 -10.885 -20.219 1.00 71.56 99 HIS A CA 1
ATOM 803 C C . HIS A 1 99 ? 22.571 -9.936 -21.222 1.00 71.56 99 HIS A C 1
ATOM 805 O O . HIS A 1 99 ? 23.567 -9.296 -20.895 1.00 71.56 99 HIS A O 1
ATOM 811 N N . LEU A 1 100 ? 22.048 -9.882 -22.451 1.00 74.62 100 LEU A N 1
ATOM 812 C CA . LEU A 1 100 ? 22.649 -9.095 -23.537 1.00 74.62 100 LEU A CA 1
ATOM 813 C C . LEU A 1 100 ? 22.416 -7.589 -23.372 1.00 74.62 100 LEU A C 1
ATOM 815 O O . LEU A 1 100 ? 23.180 -6.791 -23.905 1.00 74.62 100 LEU A O 1
ATOM 819 N N . VAL A 1 101 ? 21.358 -7.205 -22.656 1.00 82.00 101 VAL A N 1
ATOM 820 C CA . VAL A 1 101 ? 20.968 -5.809 -22.443 1.00 82.00 101 VAL A CA 1
ATOM 821 C C . VAL A 1 101 ? 20.613 -5.609 -20.975 1.00 82.00 101 VAL A C 1
ATOM 823 O O . VAL A 1 101 ? 19.928 -6.443 -20.375 1.00 82.00 101 VAL A O 1
ATOM 826 N N . ASP A 1 102 ? 21.083 -4.500 -20.404 1.00 84.06 102 ASP A N 1
ATOM 827 C CA . ASP A 1 102 ? 20.753 -4.091 -19.039 1.00 84.06 102 ASP A CA 1
ATOM 828 C C . ASP A 1 102 ? 19.230 -3.960 -18.865 1.00 84.06 102 ASP A C 1
ATOM 830 O O . ASP A 1 102 ? 18.525 -3.415 -19.721 1.00 84.06 102 ASP A O 1
ATOM 834 N N . TRP A 1 103 ? 18.713 -4.445 -17.735 1.00 83.88 103 TRP A N 1
ATOM 835 C CA . TRP A 1 103 ? 17.289 -4.379 -17.419 1.00 83.88 103 TRP A CA 1
ATOM 836 C C . TRP A 1 103 ? 16.753 -2.942 -17.388 1.00 83.88 103 TRP A C 1
ATOM 838 O O . TRP A 1 103 ? 15.632 -2.702 -17.827 1.00 83.88 103 TRP A O 1
ATOM 848 N N . CYS A 1 104 ? 17.551 -1.967 -16.947 1.00 81.81 104 CYS A N 1
ATOM 849 C CA . CYS A 1 104 ? 17.178 -0.552 -16.955 1.00 81.81 104 CYS A CA 1
ATOM 850 C C . CYS A 1 104 ? 16.954 -0.016 -18.378 1.00 81.81 104 CYS A C 1
ATOM 852 O O . CYS A 1 104 ? 16.045 0.785 -18.599 1.00 81.81 104 CYS A O 1
ATOM 854 N N . ILE A 1 105 ? 17.732 -0.493 -19.355 1.00 84.12 105 ILE A N 1
ATOM 855 C CA . ILE A 1 105 ? 17.563 -0.126 -20.768 1.00 84.12 105 ILE A CA 1
ATOM 856 C C . ILE A 1 105 ? 16.289 -0.772 -21.320 1.00 84.12 105 ILE A C 1
ATOM 858 O O . ILE A 1 105 ? 15.494 -0.102 -21.973 1.00 84.12 105 ILE A O 1
ATOM 862 N N . VAL A 1 106 ? 16.027 -2.041 -20.989 1.00 86.06 106 VAL A N 1
ATOM 863 C CA . VAL A 1 106 ? 14.773 -2.726 -21.358 1.00 86.06 106 VAL A CA 1
ATOM 864 C C . VAL A 1 106 ? 13.549 -1.987 -20.802 1.00 86.06 106 VAL A C 1
ATOM 866 O O . VAL A 1 106 ? 12.546 -1.845 -21.503 1.00 86.06 106 VAL A O 1
ATOM 869 N N . CYS A 1 107 ? 13.641 -1.482 -19.571 1.00 84.50 107 CYS A N 1
ATOM 870 C CA . CYS A 1 107 ? 12.562 -0.739 -18.927 1.00 84.50 107 CYS A CA 1
ATOM 871 C C . CYS A 1 107 ? 12.378 0.699 -19.439 1.00 84.50 107 CYS A C 1
ATOM 873 O O . CYS A 1 107 ? 11.396 1.347 -19.089 1.00 84.50 107 CYS A O 1
ATOM 875 N N . SER A 1 108 ? 13.312 1.222 -20.232 1.00 83.31 108 SER A N 1
ATOM 876 C CA . SER A 1 108 ? 13.216 2.578 -20.775 1.00 83.31 108 SER A CA 1
ATOM 877 C C . SER A 1 108 ? 12.163 2.669 -21.884 1.00 83.31 108 SER A C 1
ATOM 879 O O . SER A 1 108 ? 11.802 1.665 -22.504 1.00 83.31 108 SER A O 1
ATOM 881 N N . ASP A 1 109 ? 11.686 3.884 -22.158 1.00 82.06 109 ASP A N 1
ATOM 882 C CA . ASP A 1 109 ? 10.708 4.138 -23.217 1.00 82.06 109 ASP A CA 1
ATOM 883 C C . ASP A 1 109 ? 11.198 3.662 -24.584 1.00 82.06 109 ASP A C 1
ATOM 885 O O . ASP A 1 109 ? 12.385 3.758 -24.914 1.00 82.06 109 ASP A O 1
ATOM 889 N N . LYS A 1 110 ? 10.253 3.256 -25.435 1.00 85.19 110 LYS A N 1
ATOM 890 C CA . LYS A 1 110 ? 10.539 2.869 -26.826 1.00 85.19 110 LYS A CA 1
ATOM 891 C C . LYS A 1 110 ? 11.241 3.978 -27.612 1.00 85.19 110 LYS A C 1
ATOM 893 O O . LYS A 1 110 ? 12.113 3.694 -28.424 1.00 85.19 110 LYS A O 1
ATOM 898 N N . GLN A 1 111 ? 10.918 5.241 -27.325 1.00 84.50 111 GLN A N 1
ATOM 899 C CA . GLN A 1 111 ? 11.568 6.403 -27.944 1.00 84.50 111 GLN A CA 1
ATOM 900 C C . GLN A 1 111 ? 13.046 6.548 -27.548 1.00 84.50 111 GLN A C 1
ATOM 902 O O . GLN A 1 111 ? 13.842 7.068 -28.323 1.00 84.50 111 GLN A O 1
ATOM 907 N N . LYS A 1 112 ? 13.428 6.056 -26.364 1.00 83.56 112 LYS A N 1
ATOM 908 C CA . LYS A 1 112 ? 14.805 6.063 -25.846 1.00 83.56 112 LYS A CA 1
ATOM 909 C C . LYS A 1 112 ? 15.565 4.774 -26.197 1.00 83.56 112 LYS A C 1
ATOM 911 O O . LYS A 1 112 ? 16.636 4.530 -25.653 1.00 83.56 112 LYS A O 1
ATOM 916 N N . GLY A 1 113 ? 15.013 3.940 -27.085 1.00 81.88 113 GLY A N 1
ATOM 917 C CA . GLY A 1 113 ? 15.610 2.668 -27.505 1.00 81.88 113 GLY A CA 1
ATOM 918 C C . GLY A 1 113 ? 15.365 1.492 -26.553 1.00 81.88 113 GLY A C 1
ATOM 919 O O . GLY A 1 113 ? 15.987 0.445 -26.721 1.00 81.88 113 GLY A O 1
ATOM 920 N N . GLY A 1 114 ? 14.478 1.645 -25.564 1.00 87.94 114 GLY A N 1
ATOM 921 C CA . GLY A 1 114 ? 14.066 0.569 -24.662 1.00 87.94 114 GLY A CA 1
ATOM 922 C C . GLY A 1 114 ? 12.847 -0.213 -25.159 1.00 87.94 114 GLY A C 1
ATOM 923 O O . GLY A 1 114 ? 12.315 0.028 -26.243 1.00 87.94 114 GLY A O 1
ATOM 924 N N . LEU A 1 115 ? 12.377 -1.170 -24.355 1.00 85.81 115 LEU A N 1
ATOM 925 C CA . LEU A 1 115 ? 11.216 -2.006 -24.686 1.00 85.81 115 LEU A CA 1
ATOM 926 C C . LEU A 1 115 ? 9.902 -1.445 -24.106 1.00 85.81 115 LEU A C 1
ATOM 928 O O . LEU A 1 115 ? 8.817 -1.904 -24.472 1.00 85.81 115 LEU A O 1
ATOM 932 N N . GLY A 1 116 ? 9.983 -0.444 -23.224 1.00 84.12 116 GLY A N 1
ATOM 933 C CA . GLY A 1 116 ? 8.841 0.134 -22.514 1.00 84.12 116 GLY A CA 1
ATOM 934 C C . GLY A 1 116 ? 8.264 -0.785 -21.434 1.00 84.12 116 GLY A C 1
ATOM 935 O O . GLY A 1 116 ? 7.087 -0.675 -21.097 1.00 84.12 116 GLY A O 1
ATOM 936 N N . VAL A 1 117 ? 9.053 -1.734 -20.915 1.00 85.88 117 VAL A N 1
ATOM 937 C CA . VAL A 1 117 ? 8.619 -2.589 -19.799 1.00 85.88 117 VAL A CA 1
ATOM 938 C C . VAL A 1 117 ? 8.588 -1.752 -18.523 1.00 85.88 117 VAL A C 1
ATOM 940 O O . VAL A 1 117 ? 9.580 -1.138 -18.151 1.00 85.88 117 VAL A O 1
ATOM 943 N N . ARG A 1 118 ? 7.456 -1.732 -17.815 1.00 81.00 118 ARG A N 1
ATOM 944 C CA . ARG A 1 118 ? 7.350 -0.965 -16.567 1.00 81.00 118 ARG A CA 1
ATOM 945 C C . ARG A 1 118 ? 8.331 -1.502 -15.522 1.00 81.00 118 ARG A C 1
ATOM 947 O O . ARG A 1 118 ? 8.277 -2.677 -15.159 1.00 81.00 118 ARG A O 1
ATOM 954 N N . ASN A 1 119 ? 9.185 -0.624 -15.003 1.00 80.62 119 ASN A N 1
ATOM 955 C CA . ASN A 1 119 ? 10.056 -0.932 -13.875 1.00 80.62 119 ASN A CA 1
ATOM 956 C C . ASN A 1 119 ? 9.212 -1.003 -12.592 1.00 80.62 119 ASN A C 1
ATOM 958 O O . ASN A 1 119 ? 8.777 0.026 -12.073 1.00 80.62 119 ASN A O 1
ATOM 962 N N . LEU A 1 120 ? 8.961 -2.217 -12.097 1.00 81.38 120 LEU A N 1
ATOM 963 C CA . LEU A 1 120 ? 8.088 -2.448 -10.942 1.00 81.38 120 LEU A CA 1
ATOM 964 C C . LEU A 1 120 ? 8.670 -1.861 -9.650 1.00 81.38 120 LEU A C 1
ATOM 966 O O . LEU A 1 120 ? 7.913 -1.358 -8.821 1.00 81.38 120 LEU A O 1
ATOM 970 N N . ALA A 1 121 ? 9.996 -1.860 -9.485 1.00 77.56 121 ALA A N 1
ATOM 971 C CA . ALA A 1 121 ? 10.638 -1.208 -8.346 1.00 77.56 121 ALA A CA 1
ATOM 972 C C . ALA A 1 121 ? 10.395 0.313 -8.330 1.00 77.56 121 ALA A C 1
ATOM 974 O O . ALA A 1 121 ? 10.057 0.867 -7.283 1.00 77.56 121 ALA A O 1
ATOM 975 N N . LEU A 1 122 ? 10.521 0.987 -9.480 1.00 76.69 122 LEU A N 1
ATOM 976 C CA . LEU A 1 122 ? 10.204 2.416 -9.601 1.00 76.69 122 LEU A CA 1
ATOM 977 C C . LEU A 1 122 ? 8.711 2.678 -9.394 1.00 76.69 122 LEU A C 1
ATOM 979 O O . LEU A 1 122 ? 8.354 3.603 -8.671 1.00 76.69 122 LEU A O 1
ATOM 983 N N . LEU A 1 123 ? 7.851 1.831 -9.962 1.00 77.12 123 LEU A N 1
ATOM 984 C CA . LEU A 1 123 ? 6.401 1.929 -9.813 1.00 77.12 123 LEU A CA 1
ATOM 985 C C . LEU A 1 123 ? 5.971 1.841 -8.345 1.00 77.12 123 LEU A C 1
ATOM 987 O O . LEU A 1 123 ? 5.205 2.674 -7.872 1.00 77.12 123 LEU A O 1
ATOM 991 N N . ASN A 1 124 ? 6.495 0.859 -7.610 1.00 78.62 124 ASN A N 1
ATOM 992 C CA . ASN A 1 124 ? 6.184 0.685 -6.194 1.00 78.62 124 ASN A CA 1
ATOM 993 C C . ASN A 1 124 ? 6.675 1.868 -5.360 1.00 78.62 124 ASN A C 1
ATOM 995 O O . ASN A 1 124 ? 5.923 2.357 -4.521 1.00 78.62 124 ASN A O 1
ATOM 999 N N . LYS A 1 125 ? 7.890 2.372 -5.618 1.00 77.19 125 LYS A N 1
ATOM 1000 C CA . LYS A 1 125 ? 8.389 3.588 -4.957 1.00 77.19 125 LYS A CA 1
ATOM 1001 C C . LYS A 1 125 ? 7.486 4.784 -5.231 1.00 77.19 125 LYS A C 1
ATOM 1003 O O . LYS A 1 125 ? 7.126 5.492 -4.299 1.00 77.19 125 LYS A O 1
ATOM 1008 N N . ALA A 1 126 ? 7.071 4.977 -6.479 1.00 78.25 126 ALA A N 1
ATOM 1009 C CA . ALA A 1 126 ? 6.167 6.054 -6.845 1.00 78.25 126 ALA A CA 1
ATOM 1010 C C . ALA A 1 126 ? 4.816 5.911 -6.114 1.00 78.25 126 ALA A C 1
ATOM 1012 O O . ALA A 1 126 ? 4.340 6.855 -5.491 1.00 78.25 126 ALA A O 1
ATOM 1013 N N . LEU A 1 127 ? 4.229 4.715 -6.069 1.00 77.19 127 LEU A N 1
ATOM 1014 C CA . LEU A 1 127 ? 2.991 4.486 -5.319 1.00 77.19 127 LEU A CA 1
ATOM 1015 C C . LEU A 1 127 ? 3.142 4.815 -3.825 1.00 77.19 127 LEU A C 1
ATOM 1017 O O . LEU A 1 127 ? 2.264 5.471 -3.266 1.00 77.19 127 LEU A O 1
ATOM 1021 N N . LEU A 1 128 ? 4.260 4.440 -3.193 1.00 78.44 128 LEU A N 1
ATOM 1022 C CA . LEU A 1 128 ? 4.564 4.859 -1.820 1.00 78.44 128 LEU A CA 1
ATOM 1023 C C . LEU A 1 128 ? 4.629 6.393 -1.702 1.00 78.44 128 LEU A C 1
ATOM 1025 O O . LEU A 1 128 ? 4.021 6.953 -0.789 1.00 78.44 128 LEU A O 1
ATOM 1029 N N . CYS A 1 129 ? 5.266 7.078 -2.663 1.00 80.62 129 CYS A N 1
ATOM 1030 C CA . CYS A 1 129 ? 5.276 8.542 -2.744 1.00 80.62 129 CYS A CA 1
ATOM 1031 C C . CYS A 1 129 ? 3.890 9.161 -2.822 1.00 80.62 129 CYS A C 1
ATOM 1033 O O . CYS A 1 129 ? 3.599 10.099 -2.078 1.00 80.62 129 CYS A O 1
ATOM 1035 N N . LYS A 1 130 ? 3.023 8.621 -3.679 1.00 79.50 130 LYS A N 1
ATOM 1036 C CA . LYS A 1 130 ? 1.648 9.097 -3.836 1.00 79.50 130 LYS A CA 1
ATOM 1037 C C . LYS A 1 130 ? 0.899 9.042 -2.505 1.00 79.50 130 LYS A C 1
ATOM 1039 O O . LYS A 1 130 ? 0.257 10.016 -2.128 1.00 79.50 130 LYS A O 1
ATOM 1044 N N . TRP A 1 131 ? 1.019 7.948 -1.757 1.00 81.50 131 TRP A N 1
ATOM 1045 C CA . TRP A 1 131 ? 0.341 7.810 -0.465 1.00 81.50 131 TRP A CA 1
ATOM 1046 C C . TRP A 1 131 ? 0.917 8.695 0.636 1.00 81.50 131 TRP A C 1
ATOM 1048 O O . TRP A 1 131 ? 0.145 9.293 1.388 1.00 81.50 131 TRP A O 1
ATOM 1058 N N . SER A 1 132 ? 2.245 8.830 0.719 1.00 84.12 132 SER A N 1
ATOM 1059 C CA . SER A 1 132 ? 2.862 9.786 1.645 1.00 84.12 132 SER A CA 1
ATOM 1060 C C . SER A 1 132 ? 2.399 11.213 1.353 1.00 84.12 132 SER A C 1
ATOM 1062 O O . SER A 1 132 ? 2.046 11.939 2.278 1.00 84.12 132 SER A O 1
ATOM 1064 N N . TRP A 1 133 ? 2.326 11.600 0.076 1.00 82.19 133 TRP A N 1
ATOM 1065 C CA . TRP A 1 133 ? 1.809 12.907 -0.325 1.00 82.19 133 TRP A CA 1
ATOM 1066 C C . TRP A 1 133 ? 0.338 13.084 0.067 1.00 82.19 133 TRP A C 1
ATOM 1068 O O . TRP A 1 133 ? -0.009 14.057 0.739 1.00 82.19 133 TRP A O 1
ATOM 1078 N N . ARG A 1 134 ? -0.523 12.109 -0.249 1.00 83.88 134 ARG A N 1
ATOM 1079 C CA . ARG A 1 134 ? -1.945 12.152 0.125 1.00 83.88 134 ARG A CA 1
ATOM 1080 C C . ARG A 1 134 ? -2.148 12.286 1.629 1.00 83.88 134 ARG A C 1
ATOM 1082 O O . ARG A 1 134 ? -2.985 13.072 2.043 1.00 83.88 134 ARG A O 1
ATOM 1089 N N . PHE A 1 135 ? -1.339 11.627 2.456 1.00 85.62 135 PHE A N 1
ATOM 1090 C CA . PHE A 1 135 ? -1.409 11.792 3.912 1.00 85.62 135 PHE A CA 1
ATOM 1091 C C . PHE A 1 135 ? -1.138 13.232 4.375 1.00 85.62 135 PHE A C 1
ATOM 1093 O O . PHE A 1 135 ? -1.713 13.684 5.367 1.00 85.62 135 PHE A O 1
ATOM 1100 N N . THR A 1 136 ? -0.255 13.952 3.677 1.00 83.88 136 THR A N 1
ATOM 1101 C CA . THR A 1 136 ? 0.064 15.350 4.000 1.00 83.88 136 THR A CA 1
ATOM 1102 C C . THR A 1 136 ? -1.007 16.335 3.526 1.00 83.88 136 THR A C 1
ATOM 1104 O O . THR A 1 136 ? -1.252 17.336 4.203 1.00 83.88 136 THR A O 1
ATOM 1107 N N . VAL A 1 137 ? -1.656 16.042 2.394 1.00 84.38 137 VAL A N 1
ATOM 1108 C CA . VAL A 1 137 ? -2.646 16.919 1.746 1.00 84.38 137 VAL A CA 1
ATOM 1109 C C . VAL A 1 137 ? -4.065 16.662 2.260 1.00 84.38 137 VAL A C 1
ATOM 1111 O O . VAL A 1 137 ? -4.772 17.595 2.634 1.00 84.38 137 VAL A O 1
ATOM 1114 N N . GLU A 1 138 ? -4.492 15.402 2.316 1.00 86.00 138 GLU A N 1
ATOM 1115 C CA . GLU A 1 138 ? -5.858 14.992 2.650 1.00 86.00 138 GLU A CA 1
ATOM 1116 C C . GLU A 1 138 ? -6.053 14.918 4.168 1.00 86.00 138 GLU A C 1
ATOM 1118 O O . GLU A 1 138 ? -6.112 13.843 4.756 1.00 86.00 138 GLU A O 1
ATOM 1123 N N . LYS A 1 139 ? -6.139 16.064 4.850 1.00 84.38 139 LYS A N 1
ATOM 1124 C CA . LYS A 1 139 ? -6.147 16.077 6.325 1.00 84.38 139 LYS A CA 1
ATOM 1125 C C . LYS A 1 139 ? -7.425 15.537 6.977 1.00 84.38 139 LYS A C 1
ATOM 1127 O O . LYS A 1 139 ? -7.354 15.043 8.102 1.00 84.38 139 LYS A O 1
ATOM 1132 N N . GLU A 1 140 ? -8.559 15.606 6.288 1.00 85.69 140 GLU A N 1
ATOM 1133 C CA . GLU A 1 140 ? -9.889 15.339 6.864 1.00 85.69 140 GLU A CA 1
ATOM 1134 C C . GLU A 1 140 ? -10.495 13.989 6.451 1.00 85.69 140 GLU A C 1
ATOM 1136 O O . GLU A 1 140 ? -11.600 13.644 6.864 1.00 85.69 140 GLU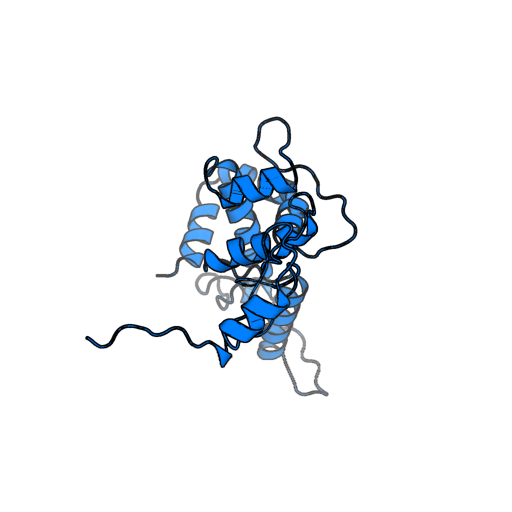 A O 1
ATOM 1141 N N . VAL A 1 141 ? -9.780 13.198 5.651 1.00 87.06 141 VAL A N 1
ATOM 1142 C CA . VAL A 1 141 ? -10.272 11.905 5.157 1.00 87.06 141 VAL A CA 1
ATOM 1143 C C . VAL A 1 141 ? -10.219 10.820 6.233 1.00 87.06 141 VAL A C 1
ATOM 1145 O O . VAL A 1 141 ? -9.282 10.735 7.033 1.00 87.06 141 VAL A O 1
ATOM 1148 N N . LEU A 1 142 ? -11.227 9.944 6.219 1.00 84.44 142 LEU A N 1
ATOM 1149 C CA . LEU A 1 142 ? -11.417 8.905 7.234 1.00 84.44 142 LEU A CA 1
ATOM 1150 C C . LEU A 1 142 ? -10.209 7.963 7.347 1.00 84.44 142 LEU A C 1
ATOM 1152 O O . LEU A 1 142 ? -9.801 7.618 8.453 1.00 84.44 142 LEU A O 1
ATOM 1156 N N . TRP A 1 143 ? -9.599 7.575 6.222 1.00 85.06 143 TRP A N 1
ATOM 1157 C CA . TRP A 1 143 ? -8.443 6.677 6.234 1.00 85.06 143 TRP A CA 1
ATOM 1158 C C . TRP A 1 143 ? -7.258 7.294 6.994 1.00 85.06 143 TRP A C 1
ATOM 1160 O O . TRP A 1 143 ? -6.632 6.616 7.808 1.00 85.06 143 TRP A O 1
ATOM 1170 N N . ARG A 1 144 ? -7.000 8.600 6.825 1.00 86.75 144 ARG A N 1
ATOM 1171 C CA . ARG A 1 144 ? -5.950 9.319 7.561 1.00 86.75 144 ARG A CA 1
ATOM 1172 C C . ARG A 1 144 ? -6.261 9.362 9.052 1.00 86.75 144 ARG A C 1
ATOM 1174 O O . ARG A 1 144 ? -5.365 9.138 9.859 1.00 86.75 144 ARG A O 1
ATOM 1181 N N . GLN A 1 145 ? -7.517 9.600 9.427 1.00 86.50 145 GLN A N 1
ATOM 1182 C CA . GLN A 1 145 ? -7.936 9.593 10.833 1.00 86.50 145 GLN A CA 1
ATOM 1183 C C . GLN A 1 145 ? -7.721 8.225 11.488 1.00 86.50 145 GLN A C 1
ATOM 1185 O O . GLN A 1 145 ? -7.222 8.163 12.610 1.00 86.50 145 GLN A O 1
ATOM 1190 N N . VAL A 1 146 ? -8.036 7.133 10.783 1.00 84.12 146 VAL A N 1
ATOM 1191 C CA . VAL A 1 146 ? -7.772 5.762 11.255 1.00 84.12 146 VAL A CA 1
ATOM 1192 C C . VAL A 1 146 ? -6.273 5.545 11.467 1.00 84.12 146 VAL A C 1
ATOM 1194 O O . VAL A 1 146 ? -5.867 5.035 12.511 1.00 84.12 146 VAL A O 1
ATOM 1197 N N . ILE A 1 147 ? -5.439 5.990 10.525 1.00 84.94 147 ILE A N 1
ATOM 1198 C CA . ILE A 1 147 ? -3.979 5.912 10.636 1.00 84.94 147 ILE A CA 1
ATOM 1199 C C . ILE A 1 147 ? -3.449 6.733 11.821 1.00 84.94 147 ILE A C 1
ATOM 1201 O O . ILE A 1 147 ? -2.690 6.201 12.634 1.00 84.94 147 ILE A O 1
ATOM 1205 N N . CYS A 1 148 ? -3.864 7.995 11.967 1.00 87.00 148 CYS A N 1
ATOM 1206 C CA . CYS A 1 148 ? -3.465 8.846 13.092 1.00 87.00 148 CYS A CA 1
ATOM 1207 C C . CYS A 1 148 ? -3.963 8.289 14.432 1.00 87.00 148 CYS A C 1
ATOM 1209 O O . CYS A 1 148 ? -3.235 8.333 15.418 1.00 87.00 148 CYS A O 1
ATOM 1211 N N . GLY A 1 149 ? -5.170 7.721 14.481 1.00 84.06 149 GLY A N 1
ATOM 1212 C CA . GLY A 1 149 ? -5.709 7.086 15.683 1.00 84.06 149 GLY A CA 1
ATOM 1213 C C . GLY A 1 149 ? -4.945 5.822 16.083 1.00 84.06 149 GLY A C 1
ATOM 1214 O O . GLY A 1 149 ? -4.749 5.570 17.270 1.00 84.06 149 GLY A O 1
ATOM 1215 N N . LYS A 1 150 ? -4.478 5.044 15.100 1.00 81.31 150 LYS A N 1
ATOM 1216 C CA . LYS A 1 150 ? -3.759 3.783 15.318 1.00 81.31 150 LYS A CA 1
ATOM 1217 C C . LYS A 1 150 ? -2.288 3.981 15.680 1.00 81.31 150 LYS A C 1
ATOM 1219 O O . LYS A 1 150 ? -1.778 3.296 16.564 1.00 81.31 150 LYS A O 1
ATOM 1224 N N . TYR A 1 151 ? -1.606 4.882 14.977 1.00 83.31 151 TYR A N 1
ATOM 1225 C CA . TYR A 1 151 ? -0.156 5.054 15.081 1.00 83.31 151 TYR A CA 1
ATOM 1226 C C . TYR A 1 151 ? 0.257 6.342 15.796 1.00 83.31 151 TYR A C 1
ATOM 1228 O O . TYR A 1 151 ? 1.402 6.443 16.221 1.00 83.31 151 TYR A O 1
ATOM 1236 N N . GLY A 1 152 ? -0.646 7.304 15.975 1.00 86.00 152 GLY A N 1
ATOM 1237 C CA . GLY A 1 152 ? -0.315 8.646 16.445 1.00 86.00 152 GLY A CA 1
ATOM 1238 C C . GLY A 1 152 ? 0.242 9.538 15.332 1.00 86.00 152 GLY A C 1
ATOM 1239 O O . GLY A 1 152 ? 0.621 9.076 14.253 1.00 86.00 152 GLY A O 1
ATOM 1240 N N . GLU A 1 153 ? 0.307 10.835 15.608 1.00 87.25 153 GLU A N 1
ATOM 1241 C CA . GLU A 1 153 ? 0.758 11.877 14.682 1.00 87.25 153 GLU A CA 1
ATOM 1242 C C . GLU A 1 153 ? 1.945 12.636 15.294 1.00 87.25 153 GLU A C 1
ATOM 1244 O O . GLU A 1 153 ? 1.927 12.988 16.476 1.00 87.25 153 GLU A O 1
ATOM 1249 N N . GLU A 1 154 ? 3.000 12.857 14.507 1.00 85.38 154 GLU A N 1
ATOM 1250 C CA . GLU A 1 154 ? 4.168 13.631 14.934 1.00 85.38 154 GLU A CA 1
ATOM 1251 C C . GLU A 1 154 ? 3.862 15.137 14.953 1.00 85.38 154 GLU A C 1
ATOM 1253 O O . GLU A 1 154 ? 2.944 15.632 14.292 1.00 85.38 154 GLU A O 1
ATOM 1258 N N . VAL A 1 155 ? 4.690 15.898 15.678 1.00 77.12 155 VAL A N 1
ATOM 1259 C CA . VAL A 1 155 ? 4.596 17.362 15.736 1.00 77.12 155 VAL A CA 1
ATOM 1260 C C . VAL A 1 155 ? 4.637 17.950 14.319 1.00 77.12 155 VAL A C 1
ATOM 1262 O O . VAL A 1 155 ? 5.572 17.712 13.558 1.00 77.12 155 VAL A O 1
ATOM 1265 N N . GLY A 1 156 ? 3.607 18.725 13.972 1.00 78.88 156 GLY A N 1
ATOM 1266 C CA . GLY A 1 156 ? 3.436 19.343 12.652 1.00 78.88 156 GLY A CA 1
ATOM 1267 C C . GLY A 1 156 ? 2.458 18.612 11.728 1.00 78.88 156 GLY A C 1
ATOM 1268 O O . GLY A 1 156 ? 2.035 19.187 10.730 1.00 78.88 156 GLY A O 1
ATOM 1269 N N . GLY A 1 157 ? 2.053 17.385 12.058 1.00 81.44 157 GLY A N 1
ATOM 1270 C CA . GLY A 1 157 ? 0.987 16.668 11.355 1.00 81.44 157 GLY A CA 1
ATOM 1271 C C . GLY A 1 157 ? 1.297 16.203 9.933 1.00 81.44 157 GLY A C 1
ATOM 1272 O O . GLY A 1 157 ? 0.416 15.786 9.178 1.00 81.44 157 GLY A O 1
ATOM 1273 N N . TRP A 1 158 ? 2.574 16.269 9.568 1.00 81.06 158 TRP A N 1
ATOM 1274 C CA . TRP A 1 158 ? 3.091 15.826 8.277 1.00 81.06 158 TRP A CA 1
ATOM 1275 C C . TRP A 1 158 ? 3.427 14.336 8.260 1.00 81.06 158 TRP A C 1
ATOM 1277 O O . TRP A 1 158 ? 3.605 13.775 7.187 1.00 81.06 158 TRP A O 1
ATOM 1287 N N . ARG A 1 159 ? 3.546 13.692 9.430 1.00 83.69 159 ARG A N 1
ATOM 1288 C CA . ARG A 1 159 ? 3.957 12.288 9.569 1.00 83.69 159 ARG A CA 1
ATOM 1289 C C . ARG A 1 159 ? 3.192 11.603 10.692 1.00 83.69 159 ARG A C 1
ATOM 1291 O O . ARG A 1 159 ? 2.916 12.226 11.715 1.00 83.69 159 ARG A O 1
ATOM 1298 N N . SER A 1 160 ? 2.904 10.314 10.526 1.00 85.56 160 SER A N 1
ATOM 1299 C CA . SER A 1 160 ? 2.516 9.471 11.660 1.00 85.56 160 SER A CA 1
ATOM 1300 C C . SER A 1 160 ? 3.746 9.130 12.505 1.00 85.56 160 SER A C 1
ATOM 1302 O O . SER A 1 160 ? 4.866 9.099 11.981 1.00 85.56 160 SER A O 1
ATOM 1304 N N . CYS A 1 161 ? 3.552 8.806 13.783 1.00 85.00 161 CYS A N 1
ATOM 1305 C CA . CYS A 1 161 ? 4.652 8.317 14.615 1.00 85.00 161 CYS A CA 1
ATOM 1306 C C . CYS A 1 161 ? 5.218 6.994 14.075 1.00 85.00 161 CYS A C 1
ATOM 1308 O O . CYS A 1 161 ? 4.564 6.255 13.330 1.00 85.00 161 CYS A O 1
ATOM 1310 N N . ASP A 1 162 ? 6.466 6.716 14.448 1.00 74.38 162 ASP A N 1
ATOM 1311 C CA . ASP A 1 162 ? 7.175 5.506 14.047 1.00 74.38 162 ASP A CA 1
ATOM 1312 C C . ASP A 1 162 ? 6.554 4.232 14.650 1.00 74.38 162 ASP A C 1
ATOM 1314 O O . ASP A 1 162 ? 6.181 4.177 15.826 1.00 74.38 162 ASP A O 1
ATOM 1318 N N . VAL A 1 163 ? 6.483 3.176 13.839 1.00 68.44 163 VAL A N 1
ATOM 1319 C CA . VAL A 1 163 ? 5.803 1.920 14.168 1.00 68.44 163 VAL A CA 1
ATOM 1320 C C . VAL A 1 163 ? 6.828 0.895 14.656 1.00 68.44 163 VAL A C 1
ATOM 1322 O O . VAL A 1 163 ? 7.245 0.003 13.919 1.00 68.44 163 VAL A O 1
ATOM 1325 N N . ARG A 1 164 ? 7.230 0.983 15.930 1.00 59.75 164 ARG A N 1
ATOM 1326 C CA . ARG A 1 164 ? 8.246 0.095 16.548 1.00 59.75 164 ARG A CA 1
ATOM 1327 C C . ARG A 1 164 ? 7.722 -1.291 16.963 1.00 59.75 164 ARG A C 1
ATOM 1329 O O . ARG A 1 164 ? 8.159 -1.851 17.964 1.00 59.75 164 ARG A O 1
ATOM 1336 N N . GLY A 1 165 ? 6.761 -1.846 16.228 1.00 58.19 165 GLY A N 1
ATOM 1337 C CA . GLY A 1 165 ? 6.219 -3.182 16.491 1.00 58.19 165 GLY A CA 1
ATOM 1338 C C . GLY A 1 165 ? 6.962 -4.265 15.707 1.00 58.19 165 GLY A C 1
ATOM 1339 O O . GLY A 1 165 ? 7.114 -4.141 14.493 1.00 58.19 165 GLY A O 1
ATOM 1340 N N . SER A 1 166 ? 7.367 -5.351 16.374 1.00 47.19 166 SER A N 1
ATOM 1341 C CA . SER A 1 166 ? 8.015 -6.520 15.750 1.00 47.19 166 SER A CA 1
ATOM 1342 C C . SER A 1 166 ? 7.101 -7.297 14.793 1.00 47.19 166 SER A C 1
ATOM 1344 O O . SER A 1 166 ? 7.595 -7.951 13.876 1.00 47.19 166 SER A O 1
ATOM 1346 N N . ASN A 1 167 ? 5.778 -7.190 14.962 1.00 39.81 167 ASN A N 1
ATOM 1347 C CA . ASN A 1 167 ? 4.798 -8.001 14.244 1.00 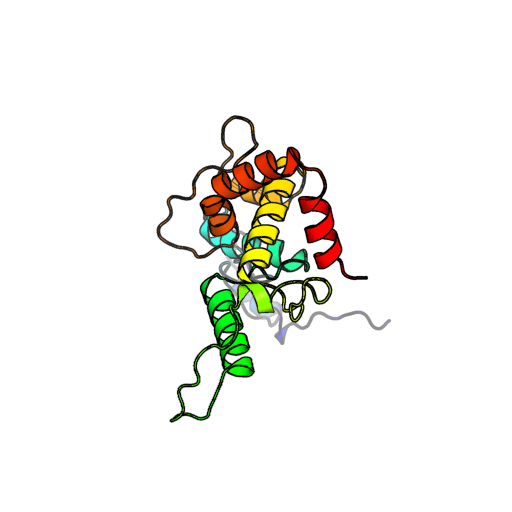39.81 167 ASN A CA 1
ATOM 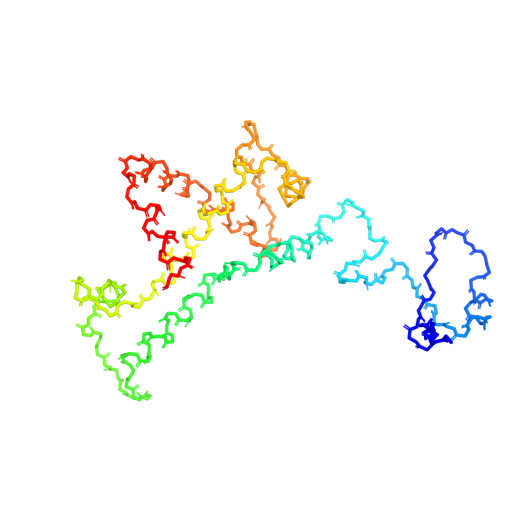1348 C C . ASN A 1 167 ? 3.857 -7.146 13.385 1.00 39.81 167 ASN A C 1
ATOM 1350 O O . ASN A 1 167 ? 3.333 -6.126 13.833 1.00 39.81 167 ASN A O 1
ATOM 1354 N N . GLY A 1 168 ? 3.638 -7.585 12.144 1.00 50.22 168 GLY A N 1
ATOM 1355 C CA . GLY A 1 168 ? 2.650 -7.045 11.204 1.00 50.22 168 GLY A CA 1
ATOM 1356 C C . GLY A 1 168 ? 3.299 -6.448 9.958 1.00 50.22 168 GLY A C 1
ATOM 1357 O O . GLY A 1 168 ? 4.176 -5.592 10.064 1.00 50.22 168 GLY A O 1
ATOM 1358 N N . VAL A 1 169 ? 2.853 -6.903 8.788 1.00 55.91 169 VAL A N 1
ATOM 1359 C CA . VAL A 1 169 ? 3.395 -6.571 7.460 1.00 55.91 169 VAL A CA 1
ATOM 1360 C C . VAL A 1 169 ? 2.447 -5.618 6.718 1.00 55.91 169 VAL A C 1
ATOM 1362 O O . VAL A 1 169 ? 2.134 -5.829 5.549 1.00 55.91 169 VAL A O 1
ATOM 1365 N N . GLY A 1 170 ? 1.943 -4.612 7.436 1.00 69.81 170 GLY A N 1
ATOM 1366 C CA . GLY A 1 170 ? 0.947 -3.669 6.927 1.00 69.81 170 GLY A CA 1
ATOM 1367 C C . GLY A 1 170 ? 1.540 -2.665 5.941 1.00 69.81 170 GLY A C 1
ATOM 1368 O O . GLY A 1 170 ? 2.690 -2.236 6.093 1.00 69.81 170 GLY A O 1
ATOM 1369 N N . LEU A 1 171 ? 0.740 -2.277 4.946 1.00 74.88 171 LEU A N 1
ATOM 1370 C CA . LEU A 1 171 ? 1.093 -1.293 3.920 1.00 74.88 171 LEU A CA 1
ATOM 1371 C C . LEU A 1 171 ? 1.592 0.022 4.534 1.00 74.88 171 LEU A C 1
ATOM 1373 O O . LEU A 1 171 ? 2.621 0.545 4.101 1.00 74.88 171 LEU A O 1
ATOM 1377 N N . TRP A 1 172 ? 0.931 0.518 5.588 1.00 80.19 172 TRP A N 1
ATOM 1378 C CA . TRP A 1 172 ? 1.325 1.774 6.222 1.00 80.19 172 TRP A CA 1
ATOM 1379 C C . TRP A 1 172 ? 2.731 1.718 6.820 1.00 80.19 172 TRP A C 1
ATOM 1381 O O . TRP A 1 172 ? 3.479 2.691 6.763 1.00 80.19 172 TRP A O 1
ATOM 1391 N N . LYS A 1 173 ? 3.148 0.556 7.331 1.00 79.31 173 LYS A N 1
ATOM 1392 C CA . LYS A 1 173 ? 4.508 0.382 7.855 1.00 79.31 173 LYS A CA 1
ATOM 1393 C C . LYS A 1 173 ? 5.561 0.450 6.752 1.00 79.31 173 LYS A C 1
ATOM 1395 O O . LYS A 1 173 ? 6.655 0.941 7.008 1.00 79.31 173 LYS A O 1
ATOM 1400 N N . ALA A 1 174 ? 5.250 -0.024 5.543 1.00 77.56 174 ALA A N 1
ATOM 1401 C CA . ALA A 1 174 ? 6.142 0.112 4.391 1.00 77.56 174 ALA A CA 1
ATOM 1402 C C . ALA A 1 174 ? 6.254 1.581 3.956 1.00 77.56 174 ALA A C 1
ATOM 1404 O O . ALA A 1 174 ? 7.363 2.097 3.845 1.00 77.56 174 ALA A O 1
ATOM 1405 N N . ILE A 1 175 ? 5.116 2.278 3.844 1.00 80.75 175 ILE A N 1
ATOM 1406 C CA . ILE A 1 175 ? 5.069 3.725 3.577 1.00 80.75 175 ILE A CA 1
ATOM 1407 C C . ILE A 1 175 ? 5.880 4.493 4.629 1.00 80.75 175 ILE A C 1
ATOM 1409 O O . ILE A 1 175 ? 6.665 5.378 4.292 1.00 80.75 175 ILE A O 1
ATOM 1413 N N . ARG A 1 176 ? 5.740 4.139 5.912 1.00 83.31 176 ARG A N 1
ATOM 1414 C CA . ARG A 1 176 ? 6.435 4.834 6.998 1.00 83.31 176 ARG A CA 1
ATOM 1415 C C . ARG A 1 176 ? 7.941 4.580 7.017 1.00 83.31 176 ARG A C 1
ATOM 1417 O O . ARG A 1 176 ? 8.673 5.501 7.375 1.00 83.31 176 ARG A O 1
ATOM 1424 N N . ARG A 1 177 ? 8.397 3.382 6.633 1.00 81.00 177 ARG A N 1
ATOM 1425 C CA . ARG A 1 177 ? 9.829 3.043 6.531 1.00 81.00 177 ARG A CA 1
ATOM 1426 C C . ARG A 1 177 ? 10.541 3.867 5.468 1.00 81.00 177 ARG A C 1
ATOM 1428 O O . ARG A 1 177 ? 11.627 4.365 5.735 1.00 81.00 177 ARG A O 1
ATOM 1435 N N . ASP A 1 178 ? 9.912 4.035 4.310 1.00 78.38 178 ASP A N 1
ATOM 1436 C CA . ASP A 1 178 ? 10.518 4.772 3.200 1.00 78.38 178 ASP A CA 1
ATOM 1437 C C . ASP A 1 178 ? 10.251 6.282 3.260 1.00 78.38 178 ASP A C 1
ATOM 1439 O O . ASP A 1 178 ? 10.825 7.022 2.471 1.00 78.38 178 ASP A O 1
ATOM 1443 N N . TRP A 1 179 ? 9.460 6.758 4.230 1.00 83.25 179 TRP A N 1
ATOM 1444 C CA . TRP A 1 179 ? 8.955 8.134 4.313 1.00 83.25 179 TRP A CA 1
ATOM 1445 C C . TRP A 1 179 ? 9.997 9.232 4.074 1.00 83.25 179 TRP A C 1
ATOM 1447 O O . TRP A 1 179 ? 9.729 10.187 3.349 1.00 83.25 179 TRP A O 1
ATOM 1457 N N . ASP A 1 180 ? 11.177 9.131 4.687 1.00 80.62 180 ASP A N 1
ATOM 1458 C CA . ASP A 1 180 ? 12.205 10.169 4.558 1.00 80.62 180 ASP A CA 1
ATOM 1459 C C . ASP A 1 180 ? 12.839 10.164 3.159 1.00 80.62 180 ASP A C 1
ATOM 1461 O O . ASP A 1 180 ? 13.093 11.229 2.594 1.00 80.62 180 ASP A O 1
ATOM 1465 N N . ALA A 1 181 ? 13.016 8.983 2.555 1.00 75.75 181 ALA A N 1
ATOM 1466 C CA . ALA A 1 181 ? 13.420 8.874 1.156 1.00 75.75 181 ALA A CA 1
ATOM 1467 C C . ALA A 1 181 ? 12.330 9.451 0.244 1.00 75.75 181 ALA A C 1
ATOM 1469 O O . ALA A 1 181 ? 12.633 10.203 -0.678 1.00 75.75 181 ALA A O 1
ATOM 1470 N N . THR A 1 182 ? 11.064 9.167 0.542 1.00 73.62 182 THR A N 1
ATOM 1471 C CA . THR A 1 182 ? 9.896 9.693 -0.163 1.00 73.62 182 THR A CA 1
ATOM 1472 C C . THR A 1 182 ? 9.841 11.221 -0.148 1.00 73.62 182 THR A C 1
ATOM 1474 O O . THR A 1 182 ? 9.699 11.848 -1.195 1.00 73.62 182 THR A O 1
ATOM 1477 N N . ILE A 1 183 ? 9.996 11.833 1.030 1.00 72.69 183 ILE A N 1
ATOM 1478 C CA . ILE A 1 183 ? 10.049 13.290 1.205 1.00 72.69 183 ILE A CA 1
ATOM 1479 C C . ILE A 1 183 ? 11.233 13.867 0.432 1.00 72.69 183 ILE A C 1
ATOM 1481 O O . ILE A 1 183 ? 11.079 14.878 -0.244 1.00 72.69 183 ILE A O 1
ATOM 1485 N N . TRP A 1 184 ? 12.398 13.218 0.482 1.00 71.06 184 TRP A N 1
ATOM 1486 C CA . TRP A 1 184 ? 13.564 13.657 -0.277 1.00 71.06 184 TRP A CA 1
ATOM 1487 C C . TRP A 1 184 ? 13.320 13.606 -1.793 1.00 71.06 184 TRP A C 1
ATOM 1489 O O . TRP A 1 184 ? 13.638 14.568 -2.486 1.00 71.06 184 TRP A O 1
ATOM 1499 N N . PHE A 1 185 ? 12.680 12.550 -2.305 1.00 66.56 185 PHE A N 1
ATOM 1500 C CA . PHE A 1 185 ? 12.278 12.454 -3.713 1.00 66.56 185 PHE A CA 1
ATOM 1501 C C . PHE A 1 185 ? 11.258 13.524 -4.111 1.00 66.56 185 PHE A C 1
ATOM 1503 O O . PHE A 1 185 ? 11.381 14.095 -5.191 1.00 66.56 185 PHE A O 1
ATOM 1510 N N . ILE A 1 186 ? 10.280 13.823 -3.252 1.00 67.25 186 ILE A N 1
ATOM 1511 C CA . ILE A 1 186 ? 9.285 14.874 -3.503 1.00 67.25 186 ILE A CA 1
ATOM 1512 C C . ILE A 1 186 ? 9.956 16.253 -3.502 1.00 67.25 186 ILE A C 1
ATOM 1514 O O . ILE A 1 186 ? 9.760 17.018 -4.436 1.00 67.25 186 ILE A O 1
ATOM 1518 N N . LEU A 1 187 ? 10.795 16.560 -2.508 1.00 66.06 187 LEU A N 1
ATOM 1519 C CA . LEU A 1 187 ? 11.489 17.848 -2.403 1.00 66.06 187 LEU A CA 1
ATOM 1520 C C . LEU A 1 187 ? 12.515 18.057 -3.525 1.00 66.06 187 LEU A C 1
ATOM 1522 O O . LEU A 1 187 ? 12.637 19.166 -4.034 1.00 66.06 187 LEU A O 1
ATOM 1526 N N . TRP A 1 188 ? 13.233 17.007 -3.933 1.00 59.34 188 TRP A N 1
ATOM 1527 C CA . TRP A 1 188 ? 14.172 17.068 -5.057 1.00 59.34 188 TRP A CA 1
ATOM 1528 C C . TRP A 1 188 ? 13.446 17.118 -6.409 1.00 59.34 188 TRP A C 1
ATOM 1530 O O . TRP A 1 188 ? 13.868 17.834 -7.313 1.00 59.34 188 TRP A O 1
ATOM 1540 N N . GLY A 1 189 ? 12.324 16.405 -6.541 1.00 56.25 189 GLY A N 1
ATOM 1541 C CA . GLY A 1 189 ? 11.450 16.443 -7.714 1.00 56.25 189 GLY A CA 1
ATOM 1542 C C . GLY A 1 189 ? 10.701 17.770 -7.874 1.00 56.25 189 GLY A C 1
ATOM 1543 O O . GLY A 1 189 ? 10.531 18.229 -8.993 1.00 56.25 189 GLY A O 1
ATOM 1544 N N . MET A 1 190 ? 10.336 18.451 -6.783 1.00 43.88 190 MET A N 1
ATOM 1545 C CA . MET A 1 190 ? 9.733 19.795 -6.808 1.00 43.88 190 MET A CA 1
ATOM 1546 C C . MET A 1 190 ? 10.687 20.891 -7.313 1.00 43.88 190 MET A C 1
ATOM 1548 O O . MET A 1 190 ? 10.236 21.982 -7.642 1.00 43.88 190 MET A O 1
ATOM 1552 N N . VAL A 1 191 ? 11.992 20.614 -7.424 1.00 43.50 191 VAL A N 1
ATOM 1553 C CA . VAL A 1 191 ? 12.965 21.513 -8.080 1.00 43.50 191 VAL A CA 1
ATOM 1554 C C . VAL A 1 191 ? 12.965 21.335 -9.612 1.00 43.50 191 VAL A C 1
ATOM 1556 O O . VAL A 1 191 ? 13.543 22.148 -10.330 1.00 43.50 1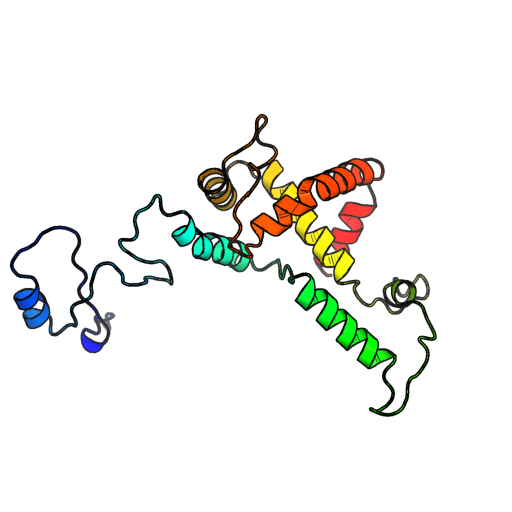91 VAL A O 1
ATOM 1559 N N . GLY A 1 192 ? 12.270 20.325 -10.146 1.00 40.19 192 GLY A N 1
ATOM 1560 C CA . GLY A 1 192 ? 12.060 20.140 -11.581 1.00 40.19 192 GLY A CA 1
ATOM 1561 C C . GLY A 1 192 ? 10.656 19.620 -11.870 1.00 40.19 192 GLY A C 1
ATOM 1562 O O . GLY A 1 192 ? 10.439 18.413 -11.864 1.00 40.19 192 GLY A O 1
ATOM 1563 N N . GLU A 1 193 ? 9.727 20.527 -12.181 1.00 34.41 193 GLU A N 1
ATOM 1564 C CA . GLU A 1 193 ? 8.283 20.280 -12.376 1.00 34.41 193 GLU A CA 1
ATOM 1565 C C . GLU A 1 193 ? 7.888 19.198 -13.408 1.00 34.41 193 GLU A C 1
ATOM 1567 O O . GLU A 1 193 ? 6.710 18.913 -13.580 1.00 34.41 193 GLU A O 1
ATOM 1572 N N . ALA A 1 194 ? 8.832 18.546 -14.083 1.00 39.50 194 ALA A N 1
ATOM 1573 C CA . ALA A 1 194 ? 8.542 17.590 -15.147 1.00 39.50 194 ALA A CA 1
ATOM 1574 C C . ALA A 1 194 ? 8.299 16.144 -14.667 1.00 39.50 194 ALA A C 1
ATOM 1576 O O . ALA A 1 194 ? 7.607 15.388 -15.337 1.00 39.50 194 ALA A O 1
ATOM 1577 N N . TRP A 1 195 ? 8.870 15.707 -13.536 1.00 46.94 195 TRP A N 1
ATOM 1578 C CA . TRP A 1 195 ? 8.978 14.258 -13.273 1.00 46.94 195 TRP A CA 1
ATOM 1579 C C . TRP A 1 195 ? 7.758 13.633 -12.590 1.00 46.94 195 TRP A C 1
ATOM 1581 O O . TRP A 1 195 ? 7.423 12.477 -12.840 1.00 46.94 195 TRP A O 1
ATOM 1591 N N . VAL A 1 196 ? 7.111 14.381 -11.696 1.00 44.69 196 V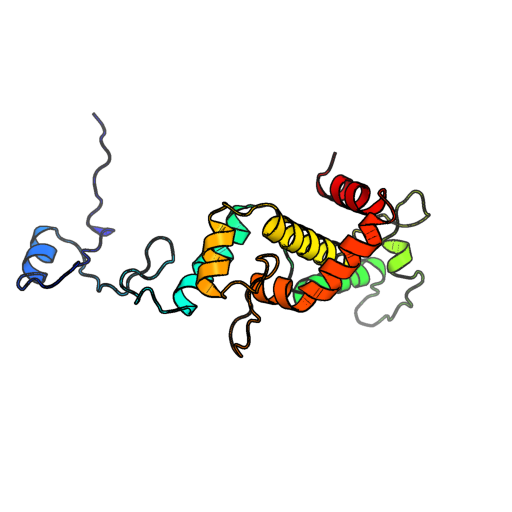AL A N 1
ATOM 1592 C CA . VAL A 1 196 ? 5.975 13.881 -10.910 1.00 44.69 196 VAL A CA 1
ATOM 1593 C C . VAL A 1 196 ? 4.742 13.738 -11.807 1.00 44.69 196 VAL A C 1
ATOM 1595 O O . VAL A 1 196 ? 4.113 12.687 -11.791 1.00 44.69 196 VAL A O 1
ATOM 1598 N N . GLU A 1 197 ? 4.475 14.726 -12.663 1.00 43.78 197 GLU A N 1
ATOM 1599 C CA . GLU A 1 197 ? 3.411 14.679 -13.676 1.00 43.78 197 GLU A CA 1
ATOM 1600 C C . GLU A 1 197 ? 3.658 13.584 -14.731 1.00 43.78 197 GLU A C 1
ATOM 1602 O O . GLU A 1 197 ? 2.752 12.802 -14.988 1.00 43.78 197 GLU A O 1
ATOM 1607 N N . ASP A 1 198 ? 4.875 13.420 -15.271 1.00 44.50 198 ASP A N 1
ATOM 1608 C CA . ASP A 1 198 ? 5.161 12.387 -16.290 1.00 44.50 198 ASP A CA 1
ATOM 1609 C C . ASP A 1 198 ? 5.010 10.945 -15.755 1.00 44.50 198 ASP A C 1
ATOM 1611 O O . ASP A 1 198 ? 4.537 10.044 -16.461 1.00 44.50 198 ASP A O 1
ATOM 1615 N N . VAL A 1 199 ? 5.382 10.696 -14.492 1.00 45.84 199 VAL A N 1
ATOM 1616 C CA . VAL A 1 199 ? 5.190 9.387 -13.836 1.00 45.84 199 VAL A CA 1
ATOM 1617 C C . VAL A 1 199 ? 3.722 9.156 -13.455 1.00 45.84 199 VAL A C 1
ATOM 1619 O O . VAL A 1 199 ? 3.251 8.015 -13.453 1.00 45.84 199 VAL A O 1
ATOM 1622 N N . TRP A 1 200 ? 2.972 10.220 -13.162 1.00 47.56 200 TRP A N 1
ATOM 1623 C CA . TRP A 1 200 ? 1.532 10.155 -12.892 1.00 47.56 200 TRP A CA 1
ATOM 1624 C C . TRP A 1 200 ? 0.697 9.983 -14.160 1.00 47.56 200 TRP A C 1
ATOM 1626 O O . TRP A 1 200 ? -0.164 9.103 -14.185 1.00 47.56 200 TRP A O 1
ATOM 1636 N N . ALA A 1 201 ? 1.034 10.674 -15.245 1.00 43.94 201 ALA A N 1
ATOM 1637 C CA . ALA A 1 201 ? 0.414 10.519 -16.558 1.00 43.94 201 ALA A CA 1
ATOM 1638 C C . ALA A 1 201 ? 0.622 9.106 -17.132 1.00 43.94 201 ALA A C 1
ATOM 1640 O O . ALA A 1 201 ? -0.292 8.506 -17.695 1.00 43.94 201 ALA A O 1
ATOM 1641 N N . THR A 1 202 ? 1.797 8.501 -16.915 1.00 42.53 202 THR A N 1
ATOM 1642 C CA . THR A 1 202 ? 2.060 7.106 -17.323 1.00 42.53 202 THR A CA 1
ATOM 1643 C C . THR A 1 202 ? 1.339 6.056 -16.466 1.00 42.53 202 THR A C 1
ATOM 1645 O O . THR A 1 202 ? 1.194 4.902 -16.894 1.00 42.53 202 THR A O 1
ATOM 1648 N N . LEU A 1 203 ? 0.869 6.427 -15.271 1.00 40.41 203 LEU A N 1
ATOM 1649 C CA . LEU A 1 203 ? 0.091 5.562 -14.385 1.00 40.41 203 LEU A CA 1
ATOM 1650 C C . LEU A 1 203 ? -1.414 5.613 -14.653 1.00 40.41 203 LEU A C 1
ATOM 1652 O O . LEU A 1 203 ? -2.067 4.581 -14.491 1.00 40.41 203 LEU A O 1
ATOM 1656 N N . GLU A 1 204 ? -1.944 6.764 -15.061 1.00 36.91 204 GLU A N 1
ATOM 1657 C CA . GLU A 1 204 ? -3.386 6.958 -15.260 1.00 36.91 204 GLU A CA 1
ATOM 1658 C C . GLU A 1 204 ? -3.896 6.512 -16.631 1.00 36.91 204 GLU A C 1
ATOM 1660 O O . GLU A 1 204 ? -5.088 6.261 -16.748 1.00 36.91 204 GLU A O 1
ATOM 1665 N N . GLY A 1 205 ? -3.005 6.248 -17.591 1.00 37.12 205 GLY A N 1
ATOM 1666 C CA . GLY A 1 205 ? -3.323 5.512 -18.814 1.00 37.12 205 GLY A CA 1
ATOM 1667 C C . GLY A 1 205 ? -4.378 6.187 -19.692 1.00 37.12 205 GLY A C 1
ATOM 1668 O O . GLY A 1 205 ? -5.572 5.947 -19.532 1.00 37.12 205 GLY A O 1
ATOM 1669 N N . GLU A 1 206 ? -3.910 6.939 -20.684 1.00 32.56 206 GLU A N 1
ATOM 1670 C CA . GLU A 1 206 ? -4.628 7.068 -21.960 1.00 32.56 206 GLU A CA 1
ATOM 1671 C C . GLU A 1 206 ? -4.410 5.822 -22.835 1.00 32.56 206 GLU A C 1
ATOM 1673 O O . GLU A 1 206 ? -3.273 5.284 -22.848 1.00 32.56 206 GLU A O 1
#

Radius of gyration: 24.7 Å; chains: 1; bounding box: 70×48×60 Å

pLDDT: mean 72.36, std 13.42, range [32.56, 87.94]

Foldseek 3Di:
DPDDDDDQAPDEDEDDDDDDCPVVVCVVSVHHYDYQQDADVRQRGPPDPPPLVSCLVVLQVVVVVVVQDPLDDPVRLVVVVVVVCCVVQPDPPPDDGDDPDDVVQQCDDVVSVHVVNPNSVVVNLLVLLVVLVCQQVVPPDPSNVSQCVSQNADPPSSDGHQDPDPDDPGPVNVSRVCVVVSVVCVVVCVVPVPPNVVSVVVSVDD

Sequence (206 aa):
MLGLRVNWDKSELILVGRMENVEELALEFDCKFSTLLSSYLGLPLGAHFKEVAVWDGVEEKTFDLEKTVYFQRESVSLRLERIQRNFLWGGGALERKPHLVDWCIVCSDKQKGGLGVRNLALLNKALLCKWSWRFTVEKEVLWRQVICGKYGEEVGGWRSCDVRGSNGVGLWKAIRRDWDATIWFILWGMVGEAWVEDVWATLEGE

Secondary structure (DSSP, 8-state):
-------GGG-EEE--S--S-HHHHHHHTT-EEE-TT-EETTEETT--TT-GGGGHHHHHHHHHHT-S-----HHHHHHHHHHHHHHHHPPPTT------S-HHHHTS-GGGTS-----HHHHHHHHHHHHHHHHHH-TT-HHHHHHHHHH-B-TTSSSBPP---SS---HHHHHHHHHHHHHHHHHHHTTSTTHHHHHHHHHH--